Protein AF-A0AAN5YXH0-F1 (afdb_monomer)

Structure (mmCIF, N/CA/C/O backbone):
data_AF-A0AAN5YXH0-F1
#
_entry.id   AF-A0AAN5YXH0-F1
#
loop_
_atom_site.group_PDB
_atom_site.id
_atom_site.type_symbol
_atom_site.label_atom_id
_atom_site.label_alt_id
_atom_site.label_comp_id
_atom_site.label_asym_id
_atom_site.label_entity_id
_atom_site.label_seq_id
_atom_site.pdbx_PDB_ins_code
_atom_site.Cartn_x
_atom_site.Cartn_y
_atom_site.Cartn_z
_atom_site.occupancy
_atom_site.B_iso_or_equiv
_atom_site.auth_seq_id
_atom_site.auth_comp_id
_atom_site.auth_asym_id
_atom_site.auth_atom_id
_atom_site.pdbx_PDB_model_num
ATOM 1 N N . MET A 1 1 ? 17.955 -10.937 -11.512 1.00 87.00 1 MET A N 1
ATOM 2 C CA . MET A 1 1 ? 17.105 -12.132 -11.703 1.00 87.00 1 MET A CA 1
ATOM 3 C C . MET A 1 1 ? 15.931 -11.992 -10.763 1.00 87.00 1 MET A C 1
ATOM 5 O O . MET A 1 1 ? 16.173 -11.568 -9.640 1.00 87.00 1 MET A O 1
ATOM 9 N N . PHE A 1 2 ? 14.713 -12.301 -11.197 1.00 91.56 2 PHE A N 1
ATOM 10 C CA . PHE A 1 2 ? 13.584 -12.493 -10.279 1.00 91.56 2 PHE A CA 1
ATOM 11 C C . PHE A 1 2 ? 13.004 -13.886 -10.457 1.00 91.56 2 PHE A C 1
ATOM 13 O O . PHE A 1 2 ? 13.233 -14.540 -11.482 1.00 91.56 2 PHE A O 1
ATOM 20 N N . MET A 1 3 ? 12.282 -14.310 -9.429 1.00 94.12 3 MET A N 1
ATOM 21 C CA . MET A 1 3 ? 11.590 -15.582 -9.372 1.00 94.12 3 MET A CA 1
ATOM 22 C C . MET A 1 3 ? 10.208 -15.360 -8.770 1.00 94.12 3 MET A C 1
ATOM 24 O O . MET A 1 3 ? 10.061 -14.556 -7.850 1.00 94.12 3 MET A O 1
ATOM 28 N N . GLU A 1 4 ? 9.228 -16.081 -9.289 1.00 93.62 4 GLU A N 1
ATOM 29 C CA . GLU A 1 4 ? 7.964 -16.337 -8.612 1.00 93.62 4 GLU A CA 1
ATOM 30 C C . GLU A 1 4 ? 8.085 -17.691 -7.916 1.00 93.62 4 GLU A C 1
ATOM 32 O O . GLU A 1 4 ? 8.537 -18.665 -8.527 1.00 93.62 4 GLU A O 1
ATOM 37 N N . ILE A 1 5 ? 7.732 -17.735 -6.635 1.00 95.00 5 ILE A N 1
ATOM 38 C CA . ILE A 1 5 ? 7.906 -18.910 -5.784 1.00 95.00 5 ILE A CA 1
ATOM 39 C C . ILE A 1 5 ? 6.576 -19.206 -5.099 1.00 95.00 5 ILE A C 1
ATOM 41 O O . ILE A 1 5 ? 5.974 -18.311 -4.501 1.00 95.00 5 ILE A O 1
ATOM 45 N N . ASP A 1 6 ? 6.142 -20.462 -5.142 1.00 96.56 6 ASP A N 1
ATOM 46 C CA . ASP A 1 6 ? 5.055 -20.925 -4.287 1.00 96.56 6 ASP A CA 1
ATOM 47 C C . ASP A 1 6 ? 5.559 -21.022 -2.840 1.00 96.56 6 ASP A C 1
ATOM 49 O O . ASP A 1 6 ? 6.469 -21.784 -2.522 1.00 96.56 6 ASP A O 1
ATOM 53 N N . ILE A 1 7 ? 4.966 -20.239 -1.938 1.00 96.38 7 ILE A N 1
ATOM 54 C CA . ILE A 1 7 ? 5.450 -20.110 -0.553 1.00 96.38 7 ILE A CA 1
ATOM 55 C C . ILE A 1 7 ? 5.317 -21.425 0.236 1.00 96.38 7 ILE A C 1
ATOM 57 O O . ILE A 1 7 ? 6.091 -21.664 1.161 1.00 96.38 7 ILE A O 1
ATOM 61 N N . LYS A 1 8 ? 4.339 -22.281 -0.090 1.00 97.06 8 LYS A N 1
ATOM 62 C CA . LYS A 1 8 ? 4.071 -23.514 0.670 1.00 97.06 8 LYS A CA 1
ATOM 63 C C . LYS A 1 8 ? 5.042 -24.631 0.307 1.00 97.06 8 LYS A C 1
ATOM 65 O O . LYS A 1 8 ? 5.470 -25.377 1.183 1.00 97.06 8 LYS A O 1
ATOM 70 N N . THR A 1 9 ? 5.330 -24.767 -0.979 1.00 97.25 9 THR A N 1
ATOM 71 C CA . THR A 1 9 ? 6.136 -25.851 -1.558 1.00 97.25 9 THR A CA 1
ATO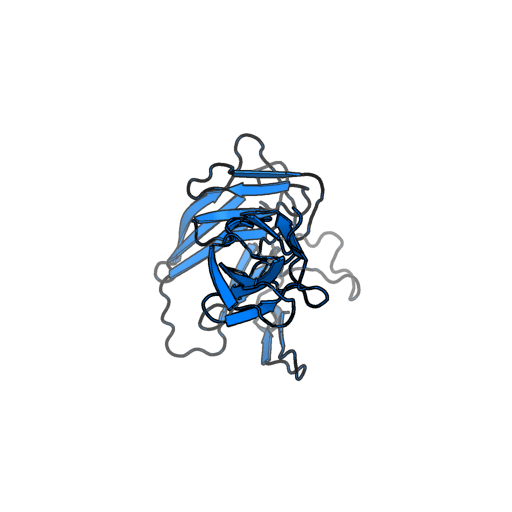M 72 C C . THR A 1 9 ? 7.587 -25.445 -1.777 1.00 97.25 9 THR A C 1
ATOM 74 O O . THR A 1 9 ? 8.454 -26.313 -1.821 1.00 97.25 9 THR A O 1
ATOM 77 N N . ASN A 1 10 ? 7.857 -24.136 -1.845 1.00 96.50 10 ASN A N 1
ATOM 78 C CA . ASN A 1 10 ? 9.128 -23.548 -2.257 1.00 96.50 10 ASN A CA 1
ATOM 79 C C . ASN A 1 10 ? 9.487 -23.830 -3.733 1.00 96.50 10 ASN A C 1
ATOM 81 O O . ASN A 1 10 ? 10.652 -23.718 -4.122 1.00 96.50 10 ASN A O 1
ATOM 85 N N . ASP A 1 11 ? 8.493 -24.176 -4.558 1.00 97.56 11 ASP A N 1
ATOM 86 C CA . ASP A 1 11 ? 8.673 -24.416 -5.989 1.00 97.56 11 ASP A CA 1
ATOM 87 C C . ASP A 1 11 ? 8.827 -23.100 -6.761 1.00 97.56 11 ASP A C 1
ATOM 89 O O . ASP A 1 11 ? 8.106 -22.128 -6.530 1.00 97.56 11 ASP A O 1
ATOM 93 N N . ILE A 1 12 ? 9.753 -23.078 -7.725 1.00 95.19 12 ILE A N 1
ATOM 94 C CA . ILE A 1 12 ? 9.922 -21.953 -8.653 1.00 95.19 12 ILE A CA 1
ATOM 95 C C . ILE A 1 12 ? 8.864 -22.073 -9.753 1.00 95.19 12 ILE A C 1
ATOM 97 O O . ILE A 1 12 ? 8.955 -22.947 -10.616 1.00 95.19 12 ILE A O 1
ATOM 101 N N . LEU A 1 13 ? 7.890 -21.165 -9.743 1.00 92.12 13 LEU A N 1
ATOM 102 C CA . LEU A 1 13 ? 6.814 -21.100 -10.737 1.00 92.12 13 LEU A CA 1
ATOM 103 C C . LEU A 1 13 ? 7.265 -20.369 -12.006 1.00 92.12 13 LEU A C 1
ATOM 105 O O . LEU A 1 13 ? 6.932 -20.759 -13.127 1.00 92.12 13 LEU A O 1
ATOM 109 N N . PHE A 1 14 ? 8.088 -19.336 -11.829 1.00 91.94 14 PHE A N 1
ATOM 110 C CA . PHE A 1 14 ? 8.635 -18.535 -12.913 1.00 91.94 14 PHE A CA 1
ATOM 111 C C . PHE A 1 14 ? 10.025 -18.016 -12.552 1.00 91.94 14 PHE A C 1
ATOM 113 O O . PHE A 1 14 ? 10.306 -17.689 -11.402 1.00 91.94 14 PHE A O 1
ATOM 120 N N . GLN A 1 15 ? 10.909 -17.906 -13.543 1.00 93.69 15 GLN A N 1
ATOM 121 C CA . GLN A 1 15 ? 12.236 -17.324 -13.367 1.00 93.69 15 GLN A CA 1
ATOM 122 C C . GLN A 1 15 ? 12.633 -16.535 -14.604 1.00 93.69 15 GLN A C 1
ATOM 124 O O . GLN A 1 15 ? 12.572 -17.033 -15.729 1.00 93.69 15 GLN A O 1
ATOM 129 N N . TRP A 1 16 ? 13.160 -15.334 -14.382 1.00 94.44 16 TRP A N 1
ATOM 130 C CA . TRP A 1 16 ? 13.677 -14.503 -15.458 1.00 94.44 16 TRP A CA 1
ATOM 131 C C . TRP A 1 16 ? 15.007 -13.850 -15.099 1.00 94.44 16 TRP A C 1
ATOM 133 O O . TRP A 1 16 ? 15.248 -13.370 -13.985 1.00 94.44 16 TRP A O 1
ATOM 143 N N . SER A 1 17 ? 15.897 -13.826 -16.087 1.00 94.56 17 SER A N 1
ATOM 144 C CA . SER A 1 17 ? 17.199 -13.177 -16.007 1.00 94.56 17 SER A CA 1
ATOM 145 C C . SER A 1 17 ? 17.372 -12.258 -17.212 1.00 94.56 17 SER A C 1
ATOM 147 O O . SER A 1 17 ? 17.271 -12.753 -18.336 1.00 94.56 17 SER A O 1
ATOM 149 N N . PRO A 1 18 ? 17.703 -10.969 -17.009 1.00 95.25 18 PRO A N 1
ATOM 150 C CA . PRO A 1 18 ? 17.905 -10.038 -18.116 1.00 95.25 18 PRO A CA 1
ATOM 151 C C . PRO A 1 18 ? 19.047 -10.495 -19.032 1.00 95.25 18 PRO A C 1
ATOM 153 O O . PRO A 1 18 ? 18.941 -10.402 -20.251 1.00 95.25 18 PRO A O 1
ATOM 156 N N . LEU A 1 19 ? 20.096 -11.093 -18.455 1.00 94.12 19 LEU A N 1
ATOM 157 C CA . LEU A 1 19 ? 21.217 -11.647 -19.211 1.00 94.12 19 LEU A CA 1
ATOM 158 C C . LEU A 1 19 ? 20.790 -12.843 -20.077 1.00 94.12 19 LEU A C 1
ATOM 160 O O . LEU A 1 19 ? 21.151 -12.908 -21.247 1.00 94.12 19 LEU A O 1
ATOM 164 N N . LYS A 1 20 ? 19.995 -13.778 -19.529 1.00 94.56 20 LYS A N 1
ATOM 165 C CA . LYS A 1 20 ? 19.492 -14.938 -20.297 1.00 94.56 20 LYS A CA 1
ATOM 166 C C . LYS A 1 20 ? 18.461 -14.534 -21.353 1.00 94.56 20 LYS A C 1
ATOM 168 O O . LYS A 1 20 ? 18.363 -15.198 -22.375 1.00 94.56 20 LYS A O 1
ATOM 173 N N . ALA A 1 21 ? 17.722 -13.453 -21.113 1.00 93.06 21 ALA A N 1
ATOM 174 C CA . ALA A 1 21 ? 16.792 -12.865 -22.072 1.00 93.06 21 ALA A CA 1
ATOM 175 C C . ALA A 1 21 ? 17.497 -12.104 -23.212 1.00 93.06 21 ALA A C 1
ATOM 177 O O . ALA A 1 21 ? 16.827 -11.600 -24.108 1.00 93.06 21 ALA A O 1
ATOM 178 N N . GLY A 1 22 ? 18.832 -12.014 -23.189 1.00 95.00 22 GLY A N 1
ATOM 179 C CA . GLY A 1 22 ? 19.618 -11.374 -24.242 1.00 95.00 22 GLY A CA 1
ATOM 180 C C . GLY A 1 22 ? 19.716 -9.854 -24.125 1.00 95.00 22 GLY A C 1
ATOM 181 O O . GLY A 1 22 ? 20.155 -9.216 -25.078 1.00 95.00 22 GLY A O 1
ATOM 182 N N . ILE A 1 23 ? 19.345 -9.258 -22.983 1.00 95.75 23 ILE A N 1
ATOM 183 C CA . ILE A 1 23 ? 19.544 -7.822 -22.756 1.00 95.75 23 ILE A CA 1
ATOM 184 C C . ILE A 1 23 ? 21.057 -7.558 -22.648 1.00 95.75 23 ILE A C 1
ATOM 186 O O . ILE A 1 23 ? 21.707 -8.114 -21.756 1.00 95.75 23 ILE A O 1
ATOM 190 N N . PRO A 1 24 ? 21.641 -6.719 -23.526 1.00 95.75 24 PRO A N 1
ATOM 191 C CA . PRO A 1 24 ? 23.078 -6.472 -23.524 1.00 95.75 24 PRO A CA 1
ATOM 192 C C . PRO A 1 24 ? 23.545 -5.761 -22.250 1.00 95.75 24 PRO A C 1
ATOM 194 O O . PRO A 1 24 ? 22.926 -4.790 -21.819 1.00 95.75 24 PRO A O 1
ATOM 197 N N . ILE A 1 25 ? 24.687 -6.167 -21.688 1.00 94.19 25 ILE A N 1
ATOM 198 C CA . ILE A 1 25 ? 25.282 -5.516 -20.501 1.00 94.19 25 ILE A CA 1
ATOM 199 C C . ILE A 1 25 ? 25.574 -4.028 -20.765 1.00 94.19 25 ILE A C 1
ATOM 201 O O . ILE A 1 25 ? 25.397 -3.190 -19.884 1.00 94.19 25 ILE A O 1
ATOM 205 N N . ASN A 1 26 ? 25.955 -3.678 -21.997 1.00 94.00 26 ASN A N 1
ATOM 206 C CA . ASN A 1 26 ? 26.220 -2.296 -22.409 1.00 94.00 26 ASN A CA 1
ATOM 207 C C . ASN A 1 26 ? 24.952 -1.432 -22.592 1.00 94.00 26 ASN A C 1
ATOM 209 O O . ASN A 1 26 ? 25.069 -0.269 -22.970 1.00 94.00 26 ASN A O 1
ATOM 213 N N . SER A 1 27 ? 23.753 -1.961 -22.312 1.00 95.75 27 SER A N 1
ATOM 214 C CA . SER A 1 27 ? 22.523 -1.156 -22.191 1.00 95.75 27 SER A CA 1
ATOM 215 C C . SER A 1 27 ? 22.529 -0.250 -20.956 1.00 95.75 27 SER A C 1
ATOM 217 O O . SER A 1 27 ? 21.772 0.721 -20.888 1.00 95.75 27 SER A O 1
ATOM 219 N N . THR A 1 28 ? 23.395 -0.556 -19.989 1.00 95.62 28 THR A N 1
ATOM 220 C CA . THR A 1 28 ? 23.556 0.219 -18.767 1.00 95.62 28 THR A CA 1
ATOM 221 C C . THR A 1 28 ? 23.995 1.662 -19.035 1.00 95.62 28 THR A C 1
ATOM 223 O O . THR A 1 28 ? 24.788 1.959 -19.928 1.00 95.62 28 THR A O 1
ATOM 226 N N . LYS A 1 29 ? 23.466 2.572 -18.225 1.00 93.62 29 LYS A N 1
ATOM 227 C CA . LYS A 1 29 ? 23.812 3.992 -18.121 1.00 93.62 29 LYS A CA 1
ATOM 228 C C . LYS A 1 29 ? 24.714 4.265 -16.923 1.00 93.62 29 LYS A C 1
ATOM 230 O O . LYS A 1 29 ? 25.221 5.374 -16.777 1.00 93.62 29 LYS A O 1
ATOM 235 N N . ARG A 1 30 ? 24.935 3.259 -16.072 1.00 91.00 30 ARG A N 1
ATOM 236 C CA . ARG A 1 30 ? 25.882 3.347 -14.967 1.00 91.00 30 ARG A CA 1
ATOM 237 C C . ARG A 1 30 ? 27.311 3.216 -15.508 1.00 91.00 30 ARG A C 1
ATOM 239 O O . ARG A 1 30 ? 27.590 2.259 -16.229 1.00 91.00 30 ARG A O 1
ATOM 246 N N . PRO A 1 31 ? 28.234 4.129 -15.166 1.00 90.44 31 PRO A N 1
ATOM 24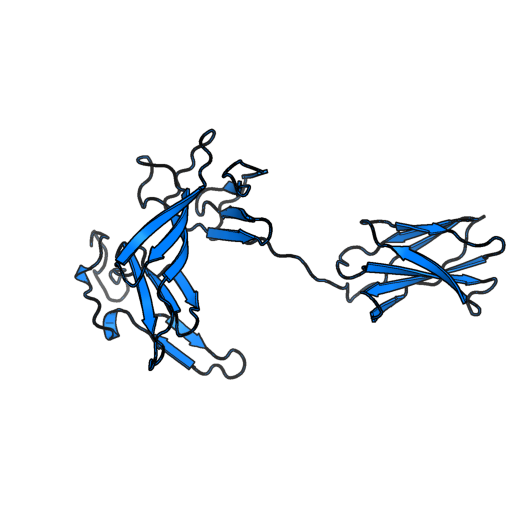7 C CA . PRO A 1 31 ? 29.639 3.958 -15.513 1.00 90.44 31 PRO A CA 1
ATOM 248 C C . PRO A 1 31 ? 30.232 2.749 -14.776 1.00 90.44 31 PRO A C 1
ATOM 250 O O . PRO A 1 31 ? 29.871 2.469 -13.634 1.00 90.44 31 PRO A O 1
ATOM 253 N N . LEU A 1 32 ? 31.175 2.055 -15.418 1.00 88.25 32 LEU A N 1
ATOM 254 C CA . LEU A 1 32 ? 31.878 0.917 -14.812 1.00 88.25 32 LEU A CA 1
ATOM 255 C C . LEU A 1 32 ? 32.659 1.332 -13.549 1.00 88.25 32 LEU A C 1
ATOM 257 O O . LEU A 1 32 ? 32.678 0.602 -12.555 1.00 88.25 32 LEU A O 1
ATOM 261 N N . SER A 1 33 ? 33.251 2.534 -13.572 1.00 87.50 33 SER A N 1
ATOM 262 C CA . SER A 1 33 ? 34.065 3.099 -12.487 1.00 87.50 33 SER A CA 1
ATOM 263 C C . SER A 1 33 ? 35.082 2.071 -11.960 1.00 87.50 33 SER A C 1
ATOM 265 O O . SER A 1 33 ? 35.836 1.516 -12.753 1.00 87.50 33 SER A O 1
ATOM 267 N N . SER A 1 34 ? 35.122 1.811 -10.652 1.00 88.56 34 SER A N 1
ATOM 268 C CA . SER A 1 34 ? 36.010 0.826 -10.021 1.00 88.56 34 SER A CA 1
ATOM 269 C C . SER A 1 34 ? 35.341 -0.531 -9.763 1.00 88.56 34 SER A C 1
ATOM 271 O O . SER A 1 34 ? 35.859 -1.299 -8.962 1.00 88.56 34 SER A O 1
ATOM 273 N N . THR A 1 35 ? 34.176 -0.798 -10.363 1.00 89.00 35 THR A N 1
ATOM 274 C CA . THR A 1 35 ? 33.405 -2.037 -10.146 1.00 89.00 35 THR A CA 1
ATOM 275 C C . THR A 1 35 ? 33.594 -3.028 -11.291 1.00 89.00 35 THR A C 1
ATOM 277 O O . THR A 1 35 ? 34.129 -2.674 -12.341 1.00 89.00 35 THR A O 1
ATOM 280 N N . GLY A 1 36 ? 33.147 -4.276 -11.121 1.00 89.06 36 GLY A N 1
ATOM 281 C CA . GLY A 1 36 ? 33.310 -5.309 -12.151 1.00 89.06 36 GLY A CA 1
ATOM 282 C C . GLY A 1 36 ? 34.719 -5.883 -12.215 1.00 89.06 36 GLY A C 1
ATOM 283 O O . GLY A 1 36 ? 35.124 -6.402 -13.253 1.00 89.06 36 GLY A O 1
ATOM 284 N N . THR A 1 37 ? 35.472 -5.770 -11.122 1.00 91.88 37 THR A N 1
ATOM 285 C CA . THR A 1 37 ? 36.887 -6.157 -11.058 1.00 91.88 37 THR A CA 1
ATOM 286 C C . THR A 1 37 ? 37.088 -7.629 -10.699 1.00 91.88 37 THR A C 1
ATOM 288 O O . THR A 1 37 ? 38.157 -8.187 -10.945 1.00 91.88 37 THR A O 1
ATOM 291 N N . SER A 1 38 ? 36.074 -8.286 -10.124 1.00 92.19 38 SER A N 1
ATOM 292 C CA . SER A 1 38 ? 36.148 -9.683 -9.684 1.00 92.19 38 SER A CA 1
ATOM 293 C C . SER A 1 38 ? 34.762 -10.327 -9.574 1.00 92.19 38 SER A C 1
ATOM 295 O O . SER A 1 38 ? 33.741 -9.651 -9.666 1.00 92.19 38 SER A O 1
ATOM 297 N N . GLN A 1 39 ? 34.703 -11.641 -9.325 1.00 90.88 39 GLN A N 1
ATOM 298 C CA . GLN A 1 39 ? 33.431 -12.323 -9.036 1.00 90.88 39 GLN A CA 1
ATOM 299 C C . GLN A 1 39 ? 32.775 -11.834 -7.734 1.00 90.88 39 GLN A C 1
ATOM 301 O O . GLN A 1 39 ? 31.553 -11.857 -7.627 1.00 90.88 39 GLN A O 1
ATOM 306 N N . SER A 1 40 ? 33.574 -11.384 -6.761 1.00 93.31 40 SER A N 1
ATOM 307 C CA . SER A 1 40 ? 33.100 -10.791 -5.503 1.00 93.31 40 SER A CA 1
ATOM 308 C C . SER A 1 40 ? 32.706 -9.315 -5.626 1.00 93.31 40 SER A C 1
ATOM 310 O O . SER A 1 40 ? 32.041 -8.796 -4.737 1.00 93.3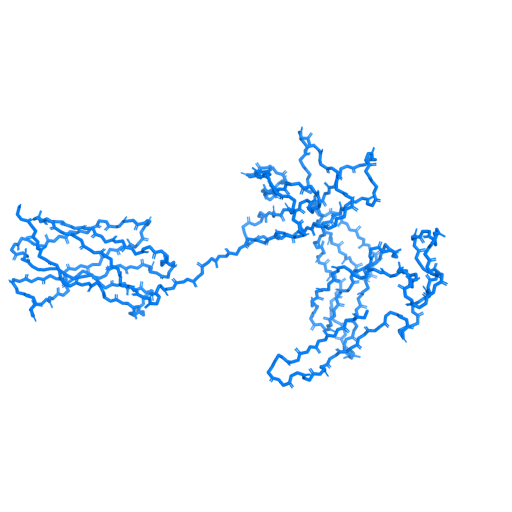1 40 SER A O 1
ATOM 312 N N . ASP A 1 41 ? 33.094 -8.652 -6.716 1.00 91.0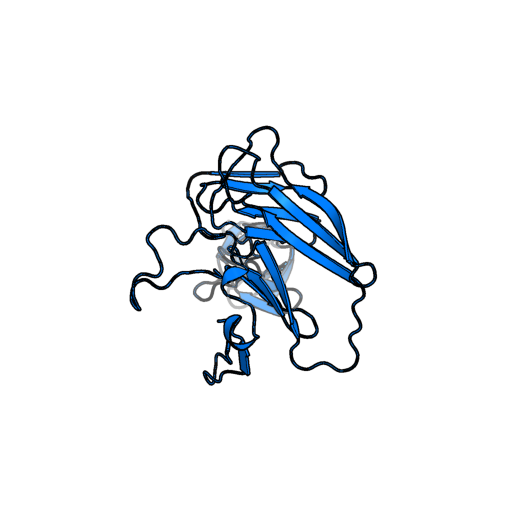0 41 ASP A N 1
ATOM 313 C CA . ASP A 1 41 ? 32.725 -7.274 -7.056 1.00 91.00 41 ASP A CA 1
ATOM 314 C C . ASP A 1 41 ? 32.214 -7.224 -8.508 1.00 91.00 41 ASP A C 1
ATOM 316 O O . ASP A 1 41 ? 32.876 -6.680 -9.402 1.00 91.00 41 ASP A O 1
ATOM 320 N N . PRO A 1 42 ? 31.074 -7.880 -8.796 1.00 92.56 42 PRO A N 1
ATOM 321 C CA . PRO A 1 42 ? 30.528 -7.901 -10.138 1.00 92.56 42 PRO A CA 1
ATOM 322 C C . PRO A 1 42 ? 29.966 -6.525 -10.501 1.00 92.56 42 PRO A C 1
ATOM 324 O O . PRO A 1 42 ? 29.419 -5.797 -9.671 1.00 92.56 42 PRO A O 1
ATOM 327 N N . PHE A 1 43 ? 30.037 -6.182 -11.784 1.00 94.44 43 PHE A N 1
ATOM 328 C CA . PHE A 1 43 ? 29.435 -4.952 -12.268 1.00 94.44 43 PHE A CA 1
ATOM 329 C C . PHE A 1 43 ? 27.908 -5.064 -12.243 1.00 94.44 43 PHE A C 1
ATOM 331 O O . PHE A 1 43 ? 27.300 -5.806 -13.018 1.00 94.44 43 PHE A O 1
ATOM 338 N N . ASP A 1 44 ? 27.282 -4.305 -11.350 1.00 93.81 44 ASP A N 1
ATOM 339 C CA . ASP A 1 44 ? 25.830 -4.192 -11.266 1.00 93.81 44 ASP A CA 1
ATOM 340 C C . ASP A 1 44 ? 25.292 -3.304 -12.398 1.00 93.81 44 ASP A C 1
ATOM 342 O O . ASP A 1 44 ? 25.083 -2.101 -12.240 1.00 93.81 44 ASP A O 1
ATOM 346 N N . TRP A 1 45 ? 25.148 -3.905 -13.576 1.00 95.50 45 TRP A N 1
ATOM 347 C CA . TRP A 1 45 ? 24.769 -3.234 -14.819 1.00 95.50 45 TRP A CA 1
ATOM 348 C C . TRP A 1 45 ? 23.254 -3.038 -14.973 1.00 95.50 45 TRP A C 1
ATOM 350 O O . TRP A 1 45 ? 22.831 -2.126 -15.683 1.00 95.50 45 TRP A O 1
ATOM 360 N N . PHE A 1 46 ? 22.443 -3.884 -14.325 1.00 96.12 46 PHE A N 1
ATOM 361 C CA . PHE A 1 46 ? 20.982 -3.886 -14.462 1.00 96.12 46 PHE A CA 1
ATOM 362 C C . PHE A 1 46 ? 20.288 -3.235 -13.260 1.00 96.12 46 PHE A C 1
ATOM 364 O O . PHE A 1 46 ? 19.457 -2.358 -13.446 1.00 96.12 46 PHE A O 1
ATOM 371 N N . HIS A 1 47 ? 20.639 -3.611 -12.026 1.00 95.56 47 HIS A N 1
ATOM 372 C CA . HIS A 1 47 ? 20.002 -3.102 -10.804 1.00 95.56 47 HIS A CA 1
ATOM 373 C C . HIS A 1 47 ? 18.468 -3.063 -10.879 1.00 95.56 47 HIS A C 1
ATOM 375 O O . HIS A 1 47 ? 17.833 -2.005 -10.939 1.00 95.56 47 HIS A O 1
ATOM 381 N N . MET A 1 48 ? 17.866 -4.251 -10.903 1.00 95.81 48 MET A N 1
ATOM 382 C CA . MET A 1 48 ? 16.415 -4.387 -10.840 1.00 95.81 48 MET A CA 1
ATOM 383 C C . MET A 1 48 ? 15.923 -3.937 -9.467 1.00 95.81 48 MET A C 1
ATOM 385 O O . MET A 1 48 ? 16.384 -4.468 -8.459 1.00 95.81 48 MET A O 1
ATOM 389 N N . ASN A 1 49 ? 14.996 -2.986 -9.424 1.00 94.81 49 ASN A N 1
ATOM 390 C CA . ASN A 1 49 ? 14.540 -2.394 -8.166 1.00 94.81 49 ASN A CA 1
ATOM 391 C C . ASN A 1 49 ? 13.030 -2.500 -7.945 1.00 94.81 49 ASN A C 1
ATOM 393 O O . ASN A 1 49 ? 12.599 -2.390 -6.802 1.00 94.81 49 ASN A O 1
ATOM 397 N N . SER A 1 50 ? 12.218 -2.780 -8.963 1.00 94.62 50 SER A N 1
ATOM 398 C CA . SER A 1 50 ? 10.806 -3.123 -8.767 1.00 94.62 50 SER A CA 1
ATOM 399 C C . SER A 1 50 ? 10.331 -4.166 -9.771 1.00 94.62 50 SER A C 1
ATOM 401 O O . SER A 1 50 ? 10.856 -4.270 -10.880 1.00 94.62 50 SER A O 1
ATOM 403 N N . VAL A 1 51 ? 9.345 -4.954 -9.348 1.00 94.50 51 VAL A N 1
ATOM 404 C CA . VAL A 1 51 ? 8.576 -5.867 -10.192 1.00 94.50 51 VAL A CA 1
ATOM 405 C C . VAL A 1 51 ? 7.118 -5.731 -9.766 1.00 94.50 51 VAL A C 1
ATOM 407 O O . VAL A 1 51 ? 6.842 -5.714 -8.568 1.00 94.50 51 VAL A O 1
ATOM 410 N N . THR A 1 52 ? 6.206 -5.621 -10.725 1.00 91.31 52 THR A N 1
ATOM 411 C CA . THR A 1 52 ? 4.761 -5.723 -10.491 1.00 91.31 52 THR A CA 1
ATOM 412 C C . THR A 1 52 ? 4.156 -6.716 -11.467 1.00 91.31 52 THR A C 1
ATOM 414 O O . THR A 1 52 ? 4.711 -6.944 -12.543 1.00 91.31 52 THR A O 1
ATOM 417 N N . THR A 1 53 ? 3.035 -7.319 -11.095 1.00 89.38 53 THR A N 1
ATOM 418 C CA . THR A 1 53 ? 2.250 -8.155 -11.999 1.00 89.38 53 THR A CA 1
ATOM 419 C C . THR A 1 53 ? 1.537 -7.295 -13.042 1.00 89.38 53 THR A C 1
ATOM 421 O O . THR A 1 53 ? 1.176 -6.143 -12.798 1.00 89.38 53 THR A O 1
ATOM 424 N N . LEU A 1 54 ? 1.364 -7.878 -14.219 1.00 84.38 54 LEU A N 1
ATOM 425 C CA . LEU A 1 54 ? 0.430 -7.482 -15.265 1.00 84.38 54 LEU A CA 1
ATOM 426 C C . LEU A 1 54 ? -0.587 -8.625 -15.420 1.00 84.38 54 LEU A C 1
ATOM 428 O O . LEU A 1 54 ? -0.374 -9.702 -14.866 1.00 84.38 54 LEU A O 1
ATOM 432 N N . GLU A 1 55 ? -1.662 -8.414 -16.180 1.00 79.88 55 GLU A N 1
ATOM 433 C CA . GLU A 1 55 ? -2.657 -9.466 -16.457 1.00 79.88 55 GLU A CA 1
ATOM 434 C C . GLU A 1 55 ? -1.999 -10.742 -17.020 1.00 79.88 55 GLU A C 1
ATOM 436 O O . GLU A 1 55 ? -2.245 -11.832 -16.511 1.00 79.88 55 GLU A O 1
ATOM 441 N N . ASP A 1 56 ? -1.065 -10.578 -17.966 1.00 77.94 56 ASP A N 1
ATOM 442 C CA . ASP A 1 56 ? -0.390 -11.682 -18.671 1.00 77.94 56 ASP A CA 1
ATOM 443 C C . ASP A 1 56 ? 1.132 -11.752 -18.406 1.00 77.94 56 ASP A C 1
ATOM 445 O O . ASP A 1 56 ? 1.918 -12.216 -19.245 1.00 77.94 56 ASP A O 1
ATOM 449 N N . GLY A 1 57 ? 1.592 -11.259 -17.251 1.00 87.38 57 GLY A N 1
ATOM 450 C CA . GLY A 1 57 ? 3.004 -11.365 -16.881 1.00 87.38 57 GLY A CA 1
ATOM 451 C C . GLY A 1 57 ? 3.469 -10.354 -15.845 1.00 87.38 57 GLY A C 1
ATOM 452 O O . GLY A 1 57 ? 2.841 -10.172 -14.806 1.00 87.38 57 GLY A O 1
ATOM 453 N N . TYR A 1 58 ? 4.607 -9.707 -16.106 1.00 91.31 58 TYR A N 1
ATOM 454 C CA . TYR A 1 58 ? 5.251 -8.809 -15.147 1.00 91.31 58 TYR A CA 1
ATOM 455 C C . TYR A 1 58 ? 5.813 -7.562 -15.816 1.00 91.31 58 TYR A C 1
ATOM 457 O O . TYR A 1 58 ? 6.254 -7.595 -16.961 1.00 91.31 58 TYR A O 1
ATOM 465 N N . LEU A 1 59 ? 5.896 -6.472 -15.065 1.00 91.81 59 LEU A N 1
ATOM 466 C CA . LEU A 1 59 ? 6.697 -5.306 -15.408 1.00 91.81 59 LEU A CA 1
ATOM 467 C C . LEU A 1 59 ? 7.875 -5.229 -14.437 1.00 91.81 59 LEU A C 1
ATOM 469 O O . LEU A 1 59 ? 7.669 -5.112 -13.232 1.00 91.81 59 LEU A O 1
ATOM 473 N N . ALA A 1 60 ? 9.103 -5.290 -14.951 1.00 94.56 60 ALA A N 1
ATOM 474 C CA . ALA A 1 60 ? 10.327 -5.205 -14.157 1.00 94.56 60 ALA A CA 1
ATOM 475 C C . ALA A 1 60 ? 11.079 -3.902 -14.447 1.00 94.56 60 ALA A C 1
ATOM 477 O O . ALA A 1 60 ? 11.444 -3.631 -15.590 1.00 94.56 60 ALA A O 1
ATOM 478 N N . ASN A 1 61 ? 11.358 -3.105 -13.417 1.00 95.12 61 ASN A N 1
ATOM 479 C CA . ASN A 1 61 ? 12.109 -1.863 -13.554 1.00 95.12 61 ASN A CA 1
ATOM 480 C C . ASN A 1 61 ? 13.601 -2.060 -13.280 1.00 95.12 61 ASN A C 1
ATOM 482 O O . ASN A 1 61 ? 13.995 -2.728 -12.321 1.00 95.12 61 ASN A O 1
ATOM 486 N N . SER A 1 62 ? 14.420 -1.424 -14.111 1.00 95.88 62 SER A N 1
ATOM 487 C CA . SER A 1 62 ? 15.874 -1.401 -14.009 1.00 95.88 62 SER A CA 1
ATOM 488 C C . SER A 1 62 ? 16.351 0.026 -13.782 1.00 95.88 62 SER A C 1
ATOM 490 O O . SER A 1 62 ? 16.172 0.907 -14.632 1.00 95.88 62 SER A O 1
ATOM 492 N N . ARG A 1 63 ? 17.010 0.246 -12.641 1.00 94.44 63 ARG A N 1
ATOM 493 C CA . ARG A 1 63 ? 17.598 1.543 -12.300 1.00 94.44 63 ARG A CA 1
ATOM 494 C C . ARG A 1 63 ? 18.735 1.898 -13.246 1.00 94.44 63 ARG A C 1
ATOM 496 O O . ARG A 1 63 ? 18.852 3.047 -13.647 1.00 94.44 63 ARG A O 1
ATOM 503 N N . HIS A 1 64 ? 19.584 0.936 -13.605 1.00 95.00 64 HIS A N 1
ATOM 504 C CA . HIS A 1 64 ? 20.816 1.248 -14.328 1.00 95.00 64 HIS A CA 1
ATOM 505 C C . HIS A 1 64 ? 20.661 1.218 -15.842 1.00 95.00 64 HIS A C 1
ATOM 507 O O . HIS A 1 64 ? 21.524 1.763 -16.514 1.00 95.00 64 HIS A O 1
ATOM 513 N N . THR A 1 65 ? 19.585 0.666 -16.407 1.00 95.69 65 THR A N 1
ATOM 514 C CA . THR A 1 65 ? 19.311 0.814 -17.852 1.00 95.69 65 THR A CA 1
ATOM 515 C C . THR A 1 65 ? 18.363 1.973 -18.164 1.00 95.69 65 THR A C 1
ATOM 517 O O . THR A 1 65 ? 18.169 2.273 -19.337 1.00 95.69 65 THR A O 1
ATOM 520 N N . TRP A 1 66 ? 17.774 2.614 -17.142 1.00 93.50 66 TRP A N 1
ATOM 521 C CA . TRP A 1 66 ? 16.687 3.599 -17.280 1.00 93.50 66 TRP A CA 1
ATOM 522 C C . TRP A 1 66 ? 15.523 3.046 -18.106 1.00 93.50 66 TRP A C 1
ATOM 524 O O . TRP A 1 66 ? 15.083 3.640 -19.088 1.00 93.50 66 TRP A O 1
ATOM 534 N N . THR A 1 67 ? 15.085 1.829 -17.783 1.00 93.75 67 THR A N 1
ATOM 535 C CA . THR A 1 67 ? 14.067 1.131 -18.578 1.00 93.75 67 THR A CA 1
ATOM 536 C C . THR A 1 67 ? 13.220 0.236 -17.692 1.00 93.75 67 THR A C 1
ATOM 538 O O . THR A 1 67 ? 13.748 -0.498 -16.854 1.00 93.75 67 THR A O 1
ATOM 541 N N . SER A 1 68 ? 11.912 0.255 -17.931 1.00 92.50 68 SER A N 1
ATOM 542 C CA . SER A 1 68 ? 10.988 -0.764 -17.443 1.00 92.50 68 SER A CA 1
ATOM 543 C C . SER A 1 68 ? 10.719 -1.775 -18.562 1.00 92.50 68 SER A C 1
ATOM 545 O O . SER A 1 68 ? 10.454 -1.394 -19.700 1.00 92.50 68 SER A O 1
ATOM 547 N N . TYR A 1 69 ? 10.820 -3.064 -18.248 1.00 92.81 69 TYR A N 1
ATOM 548 C CA . TYR A 1 69 ? 10.683 -4.175 -19.186 1.00 92.81 69 TYR A CA 1
ATOM 549 C C . TYR A 1 69 ? 9.373 -4.909 -18.915 1.00 92.81 69 TYR A C 1
ATOM 551 O O . TYR A 1 69 ? 9.187 -5.435 -17.818 1.00 92.81 69 TYR A O 1
ATOM 559 N N . ALA A 1 70 ? 8.485 -4.957 -19.906 1.00 89.69 70 ALA A N 1
ATOM 560 C CA . ALA A 1 70 ? 7.318 -5.830 -19.875 1.00 89.69 70 ALA A CA 1
ATOM 561 C C . ALA A 1 70 ? 7.750 -7.258 -20.227 1.00 89.69 70 ALA A C 1
ATOM 563 O O . ALA A 1 70 ? 8.454 -7.491 -21.212 1.00 89.69 70 ALA A O 1
ATOM 564 N N . LEU A 1 71 ? 7.363 -8.207 -19.386 1.00 88.00 71 LEU A N 1
ATOM 565 C CA . LEU A 1 71 ? 7.789 -9.594 -19.415 1.00 88.00 71 LEU A CA 1
ATOM 566 C C . LEU A 1 71 ? 6.558 -10.460 -19.561 1.00 88.00 71 LEU A C 1
ATOM 568 O O . LEU A 1 71 ? 5.657 -10.420 -18.730 1.00 88.00 71 LEU A O 1
ATOM 572 N N . ASN A 1 72 ? 6.546 -11.243 -20.623 1.00 75.69 72 ASN A N 1
ATOM 573 C CA . ASN A 1 72 ? 5.381 -11.996 -21.018 1.00 75.69 72 ASN A CA 1
ATOM 574 C C . ASN A 1 72 ? 5.500 -13.448 -20.534 1.00 75.69 72 ASN A C 1
ATOM 576 O O . ASN A 1 72 ? 6.443 -14.153 -20.913 1.00 75.69 72 ASN A O 1
ATOM 580 N N . SER A 1 73 ? 4.566 -13.910 -19.703 1.00 57.44 73 SER A N 1
ATOM 581 C CA . SER A 1 73 ? 4.500 -15.310 -19.279 1.00 57.44 73 SER A CA 1
ATOM 582 C C . SER A 1 73 ? 3.648 -16.115 -20.266 1.00 57.44 73 SER A C 1
ATOM 584 O O . SER A 1 73 ? 2.521 -16.472 -19.965 1.00 57.44 73 SER A O 1
ATOM 586 N N . ARG A 1 74 ? 4.221 -16.442 -21.437 1.00 51.28 74 ARG A N 1
ATOM 587 C CA . ARG A 1 74 ? 3.624 -17.271 -22.516 1.00 51.28 74 ARG A CA 1
ATOM 588 C C . ARG A 1 74 ? 2.333 -16.684 -23.131 1.00 51.28 74 ARG A C 1
ATOM 590 O O . ARG A 1 74 ? 1.243 -17.013 -22.686 1.00 51.28 74 ARG A O 1
ATOM 597 N N . VAL A 1 75 ? 2.427 -15.934 -24.236 1.00 49.47 75 VAL A N 1
ATOM 598 C CA . VAL A 1 75 ? 1.240 -15.309 -24.863 1.00 49.47 75 VAL A CA 1
ATOM 599 C C . VAL A 1 75 ? 0.756 -15.953 -26.160 1.00 49.47 75 VAL A C 1
ATOM 601 O O . VAL A 1 75 ? 1.518 -16.193 -27.097 1.00 49.47 75 VAL A O 1
ATOM 604 N N . GLN A 1 76 ? -0.567 -16.132 -26.209 1.00 38.72 76 GLN A N 1
ATOM 605 C CA . GLN A 1 76 ? -1.413 -15.968 -27.392 1.00 38.72 76 GLN A CA 1
ATOM 606 C C . GLN A 1 76 ? -2.524 -14.954 -27.037 1.00 38.72 76 GLN A C 1
ATOM 608 O O . GLN A 1 76 ? -3.029 -15.004 -25.922 1.00 38.72 76 GLN A O 1
ATOM 613 N N . ASN A 1 77 ? -2.913 -14.079 -27.978 1.00 43.78 77 ASN A N 1
ATOM 614 C CA . ASN A 1 77 ? -3.995 -13.076 -27.859 1.00 43.78 77 ASN A CA 1
ATOM 615 C C . ASN A 1 77 ? -3.811 -11.958 -26.806 1.00 43.78 77 ASN A C 1
ATOM 617 O O . ASN A 1 77 ? -4.656 -11.780 -25.938 1.00 43.78 77 ASN A O 1
ATOM 621 N N . GLU A 1 78 ? -2.755 -11.150 -26.937 1.00 57.69 78 GLU A N 1
ATOM 622 C CA . GLU A 1 78 ? -2.559 -9.928 -26.135 1.00 57.69 78 GLU A CA 1
ATOM 623 C C . GLU A 1 78 ? -3.681 -8.891 -26.388 1.00 57.69 78 GLU A C 1
ATOM 625 O O . GLU A 1 78 ? -3.975 -8.539 -27.536 1.00 57.69 78 GLU A O 1
ATOM 630 N N . THR A 1 79 ? -4.324 -8.409 -25.319 1.00 56.59 79 THR A N 1
ATOM 631 C CA . THR A 1 79 ? -5.552 -7.583 -25.361 1.00 56.59 79 THR A CA 1
ATOM 632 C C . THR A 1 79 ? -5.363 -6.123 -24.927 1.00 56.59 79 THR A C 1
ATOM 634 O O . THR A 1 79 ? -6.174 -5.272 -25.305 1.00 56.59 79 THR A O 1
ATOM 637 N N . SER A 1 80 ? -4.308 -5.780 -24.182 1.00 65.19 80 SER A N 1
ATOM 638 C CA . SER A 1 80 ? -4.155 -4.432 -23.611 1.00 65.19 80 SER A CA 1
ATOM 639 C C . SER A 1 80 ? -3.493 -3.445 -24.581 1.00 65.19 80 SER A C 1
ATOM 641 O O . SER A 1 80 ? -2.312 -3.545 -24.895 1.00 65.19 80 SER A O 1
ATOM 643 N N . LYS A 1 81 ? -4.253 -2.445 -25.052 1.00 81.69 81 LYS A N 1
ATOM 644 C CA . LYS A 1 81 ? -3.754 -1.366 -25.936 1.00 81.69 81 LYS A CA 1
ATOM 645 C C . LYS A 1 81 ? -3.096 -0.207 -25.183 1.00 81.69 81 LYS A C 1
ATOM 647 O O . LYS A 1 81 ? -2.421 0.614 -25.803 1.00 81.69 81 LYS A O 1
ATOM 652 N N . SER A 1 82 ? -3.294 -0.127 -23.873 1.00 86.25 82 SER A N 1
ATOM 653 C CA . SER A 1 82 ? -2.708 0.897 -23.016 1.00 86.25 82 SER A CA 1
ATOM 654 C C . SER A 1 82 ? -2.559 0.412 -21.576 1.00 86.25 82 SER A C 1
ATOM 656 O O . SER A 1 82 ? -3.160 -0.589 -21.192 1.00 86.25 82 SER A O 1
ATOM 658 N N . LEU A 1 83 ? -1.757 1.126 -20.784 1.00 87.88 83 LEU A N 1
ATOM 659 C CA . LEU A 1 83 ? -1.664 0.937 -19.335 1.00 87.88 83 LEU A CA 1
ATOM 660 C C . LEU A 1 83 ? -1.422 2.269 -18.616 1.00 87.88 83 LEU A C 1
ATOM 662 O O . LEU A 1 83 ? -0.878 3.206 -19.206 1.00 87.88 83 LEU A O 1
ATOM 666 N N . ILE A 1 84 ? -1.814 2.340 -17.342 1.00 90.88 84 ILE A N 1
ATOM 667 C CA . ILE A 1 84 ? -1.410 3.415 -16.433 1.00 90.88 84 ILE A CA 1
ATOM 668 C C . ILE A 1 84 ? -0.224 2.920 -15.606 1.00 90.88 84 ILE A C 1
ATOM 670 O O . ILE A 1 84 ? -0.287 1.855 -14.995 1.00 90.88 84 ILE A O 1
ATOM 674 N N . LEU A 1 85 ? 0.864 3.683 -15.614 1.00 91.75 85 LEU A N 1
ATOM 675 C CA . LEU A 1 85 ? 2.085 3.385 -14.885 1.00 91.75 85 LEU A CA 1
ATOM 676 C C . LEU A 1 85 ? 2.296 4.429 -13.790 1.00 91.75 85 LEU A C 1
ATOM 678 O O . LEU A 1 85 ? 2.471 5.614 -14.073 1.00 91.75 85 LEU A O 1
ATOM 682 N N . HIS A 1 86 ? 2.307 3.965 -12.546 1.00 94.50 86 HIS A N 1
ATOM 683 C CA . HIS A 1 86 ? 2.632 4.763 -11.372 1.00 94.50 86 HIS A CA 1
ATOM 684 C C . HIS A 1 86 ? 4.115 4.615 -11.041 1.00 94.50 86 HIS A C 1
ATOM 686 O O . HIS A 1 86 ? 4.626 3.498 -10.929 1.00 94.50 86 HIS A O 1
ATOM 692 N N . MET A 1 87 ? 4.825 5.732 -10.902 1.00 93.88 87 MET A N 1
ATOM 693 C CA . MET A 1 87 ? 6.264 5.721 -10.651 1.00 93.88 87 MET A CA 1
ATOM 694 C C . MET A 1 87 ? 6.660 6.747 -9.609 1.00 93.88 87 MET A C 1
ATOM 696 O O . MET A 1 87 ? 6.202 7.886 -9.627 1.00 93.88 87 MET A O 1
ATOM 700 N N . PHE A 1 88 ? 7.601 6.350 -8.762 1.00 96.00 88 PHE A N 1
ATOM 701 C CA . PHE A 1 88 ? 8.451 7.291 -8.057 1.00 96.00 88 PHE A CA 1
ATOM 702 C C . PHE A 1 88 ? 9.708 7.538 -8.895 1.00 96.00 88 PHE A C 1
ATOM 704 O O . PHE A 1 88 ? 10.370 6.592 -9.326 1.00 96.00 88 PHE A O 1
ATOM 711 N N . ASN A 1 89 ? 10.015 8.804 -9.145 1.00 93.81 89 ASN A N 1
ATOM 712 C CA . ASN A 1 89 ? 11.118 9.245 -9.978 1.00 93.81 89 ASN A CA 1
ATOM 713 C C . ASN A 1 89 ? 12.155 9.973 -9.115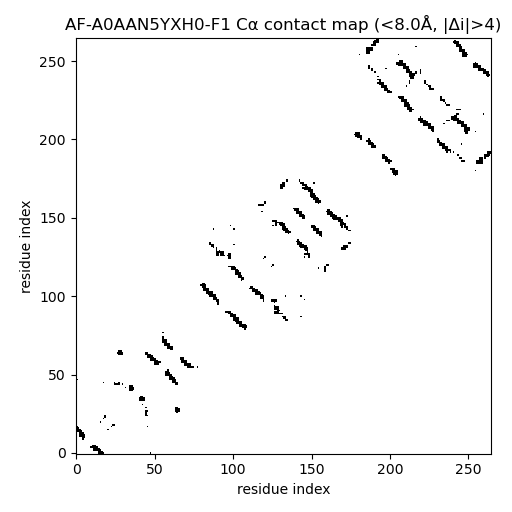 1.00 93.81 89 ASN A C 1
ATOM 715 O O . ASN A 1 89 ? 11.972 11.134 -8.752 1.00 93.81 89 ASN A O 1
ATOM 719 N N . ASP A 1 90 ? 13.246 9.274 -8.798 1.00 89.94 90 ASP A N 1
ATOM 720 C CA . ASP A 1 90 ? 14.358 9.790 -7.992 1.00 89.94 90 ASP A CA 1
ATOM 721 C C . ASP A 1 90 ? 15.296 10.741 -8.767 1.00 89.94 90 ASP A C 1
ATOM 723 O O . ASP A 1 90 ? 16.192 11.333 -8.181 1.00 89.94 90 ASP A O 1
ATOM 727 N N . MET A 1 91 ? 15.097 10.931 -10.077 1.00 85.44 91 MET A N 1
ATOM 728 C CA . MET A 1 91 ? 15.924 11.779 -10.954 1.00 85.44 91 MET A CA 1
ATOM 729 C C . MET A 1 91 ? 17.393 11.339 -11.118 1.00 85.44 91 MET A C 1
ATOM 731 O O . MET A 1 91 ? 18.134 11.980 -11.862 1.00 85.44 91 MET A O 1
ATOM 735 N N . ASN A 1 92 ? 17.829 10.233 -10.497 1.00 72.69 92 ASN A N 1
ATOM 736 C CA . ASN A 1 92 ? 19.185 9.659 -10.529 1.00 72.69 92 ASN A CA 1
ATOM 737 C C . ASN A 1 92 ? 20.354 10.607 -10.165 1.00 72.69 92 ASN A C 1
ATOM 739 O O . ASN A 1 92 ? 21.510 10.170 -10.177 1.00 72.69 92 ASN A O 1
ATOM 743 N N . LYS A 1 93 ? 20.100 11.880 -9.837 1.00 72.88 93 LYS A N 1
ATOM 744 C CA . LYS A 1 93 ? 21.110 12.887 -9.496 1.00 72.88 93 LYS A CA 1
ATOM 745 C C . LYS A 1 93 ? 20.503 13.997 -8.631 1.00 72.88 93 LYS A C 1
ATOM 747 O O . LYS A 1 93 ? 19.511 14.610 -9.004 1.00 72.88 93 LYS A O 1
ATOM 752 N N . SER A 1 94 ? 21.149 14.270 -7.498 1.00 73.31 94 SER A N 1
ATOM 753 C CA . SER A 1 94 ? 20.803 15.379 -6.597 1.00 73.31 94 SER A CA 1
ATOM 754 C C . SER A 1 94 ? 21.190 16.732 -7.211 1.00 73.31 94 SER A C 1
ATOM 756 O O . SER A 1 94 ? 22.206 16.831 -7.906 1.00 73.31 94 SER A O 1
ATOM 758 N N . GLY A 1 95 ? 20.380 17.759 -6.945 1.00 71.19 95 GLY A N 1
ATOM 759 C CA . GLY A 1 95 ? 20.635 19.151 -7.323 1.00 71.19 95 GLY A CA 1
ATOM 760 C C . GLY A 1 95 ? 20.226 19.585 -8.738 1.00 71.19 95 GLY A C 1
ATOM 761 O O . GLY A 1 95 ? 20.422 20.754 -9.058 1.00 71.19 95 GLY A O 1
ATOM 762 N N . ASP A 1 96 ? 19.669 18.699 -9.576 1.00 77.19 96 ASP A N 1
ATOM 763 C CA . ASP A 1 96 ? 19.165 19.077 -10.913 1.00 77.19 96 ASP A CA 1
ATOM 764 C C . ASP A 1 96 ? 17.656 19.371 -10.888 1.00 77.19 96 ASP A C 1
ATOM 766 O O . ASP A 1 96 ? 17.222 20.471 -11.224 1.00 77.19 96 ASP A O 1
ATOM 770 N N . LEU A 1 97 ? 16.853 18.374 -10.512 1.00 85.81 97 LEU A N 1
ATOM 771 C CA . LEU A 1 97 ? 15.399 18.465 -10.427 1.00 85.81 97 LEU A CA 1
ATOM 772 C C . LEU A 1 97 ? 14.908 17.675 -9.204 1.00 85.81 97 LEU A C 1
ATOM 774 O O . LEU A 1 97 ? 15.479 16.625 -8.896 1.00 85.81 97 LEU A O 1
ATOM 778 N N . PRO A 1 98 ? 13.844 18.139 -8.534 1.00 91.69 98 PRO A N 1
ATOM 779 C CA . PRO A 1 98 ? 13.249 17.434 -7.406 1.00 91.69 98 PRO A CA 1
ATOM 780 C C . PRO A 1 98 ? 12.661 16.082 -7.810 1.00 91.69 98 PRO A C 1
ATOM 782 O O . PRO A 1 98 ? 12.101 15.902 -8.901 1.00 91.69 98 PRO A O 1
ATOM 785 N N . SER A 1 99 ? 12.752 15.129 -6.888 1.00 94.25 99 SER A N 1
ATOM 786 C CA . SER A 1 99 ? 12.111 13.829 -7.030 1.00 94.25 99 SER A CA 1
ATOM 787 C C . SER A 1 99 ? 10.593 13.977 -6.996 1.00 94.25 99 SER A C 1
ATOM 789 O O . SER A 1 99 ? 10.041 14.838 -6.311 1.00 94.25 99 SER A O 1
ATOM 791 N N . ASN A 1 100 ? 9.906 13.143 -7.767 1.00 95.38 100 ASN A N 1
ATOM 792 C CA . ASN A 1 100 ? 8.479 13.310 -8.022 1.00 95.38 100 ASN A CA 1
ATOM 793 C C . ASN A 1 100 ? 7.751 11.974 -8.170 1.00 95.38 100 ASN A C 1
ATOM 795 O O . ASN A 1 100 ? 8.347 10.944 -8.477 1.00 95.38 100 ASN A O 1
ATOM 799 N N . GLY A 1 101 ? 6.440 12.009 -7.956 1.00 96.62 101 GLY A N 1
ATOM 800 C CA . GLY A 1 101 ? 5.528 10.937 -8.335 1.00 96.62 101 GLY A CA 1
ATOM 801 C C . GLY A 1 101 ? 4.936 11.211 -9.713 1.00 96.62 101 GLY A C 1
ATOM 802 O O . GLY A 1 101 ? 4.555 12.342 -10.011 1.00 96.62 101 GLY A O 1
ATOM 803 N N . LEU A 1 102 ? 4.821 10.180 -10.543 1.00 95.06 102 LEU A N 1
ATOM 804 C CA . LEU A 1 102 ? 4.257 10.265 -11.886 1.00 95.06 102 LEU A CA 1
ATOM 805 C C . LEU A 1 102 ? 3.149 9.235 -12.061 1.00 95.06 102 LEU A C 1
ATOM 807 O O . LEU A 1 102 ? 3.341 8.056 -11.773 1.00 95.06 102 LEU A O 1
ATOM 811 N N . GLU A 1 103 ? 2.030 9.686 -12.614 1.00 95.19 103 GLU A N 1
ATOM 812 C CA . GLU A 1 103 ? 1.047 8.824 -13.261 1.00 95.19 103 GLU A CA 1
ATOM 813 C C . GLU A 1 103 ? 1.202 9.001 -14.772 1.00 95.19 103 GLU A C 1
ATOM 815 O O . GLU A 1 103 ? 1.024 10.102 -15.302 1.00 95.19 103 GLU A O 1
ATOM 820 N N . LEU A 1 104 ? 1.566 7.930 -15.470 1.00 93.88 104 LEU A N 1
ATOM 821 C CA . LEU A 1 104 ? 1.804 7.928 -16.909 1.00 93.88 104 LEU A CA 1
ATOM 822 C C . LEU A 1 104 ? 0.747 7.081 -17.605 1.00 93.88 104 LEU A C 1
ATOM 824 O O . LEU A 1 104 ? 0.565 5.922 -17.256 1.00 93.88 104 LEU A O 1
ATOM 828 N N . HIS A 1 105 ? 0.108 7.613 -18.640 1.00 94.00 105 HIS A N 1
ATOM 829 C CA . HIS A 1 105 ? -0.663 6.800 -19.573 1.00 94.00 105 HIS A CA 1
ATOM 830 C C . HIS A 1 105 ? 0.231 6.388 -20.739 1.00 94.00 105 HIS A C 1
ATOM 832 O O . HIS A 1 105 ? 0.742 7.239 -21.471 1.00 94.00 105 HIS A O 1
ATOM 838 N N . LEU A 1 106 ? 0.413 5.082 -20.914 1.00 91.25 106 LEU A N 1
ATOM 839 C CA . LEU A 1 106 ? 1.159 4.510 -22.026 1.00 91.25 106 LEU A CA 1
ATOM 840 C C . LEU A 1 106 ? 0.170 3.966 -23.053 1.00 91.25 106 LEU A C 1
ATOM 842 O O . LEU A 1 106 ? -0.542 3.008 -22.771 1.00 91.25 106 LEU A O 1
ATOM 846 N N . ASP A 1 107 ? 0.145 4.551 -24.245 1.00 90.88 107 ASP A N 1
ATOM 847 C CA . ASP A 1 107 ? -0.505 3.966 -25.415 1.00 90.88 107 ASP A CA 1
ATOM 848 C C . ASP A 1 107 ? 0.486 3.008 -26.082 1.00 90.88 107 ASP A C 1
ATOM 850 O O . ASP A 1 107 ? 1.486 3.430 -26.670 1.00 90.88 107 ASP A O 1
ATOM 854 N N . LEU A 1 108 ? 0.224 1.708 -25.967 1.00 86.50 108 LEU A N 1
ATOM 855 C CA . LEU A 1 108 ? 1.100 0.661 -26.489 1.00 86.50 108 LEU A CA 1
ATOM 856 C C . LEU A 1 108 ? 0.945 0.492 -28.005 1.00 86.50 108 LEU A C 1
ATOM 858 O O . LEU A 1 108 ? 1.867 0.013 -28.667 1.00 86.50 108 LEU A O 1
ATOM 862 N N . SER A 1 109 ? -0.184 0.932 -28.569 1.00 88.19 109 SER A N 1
ATOM 863 C CA . SER A 1 109 ? -0.447 0.874 -30.008 1.00 88.19 109 SER A CA 1
ATOM 864 C C . SER A 1 109 ? 0.337 1.941 -30.771 1.00 88.19 109 SER A C 1
ATOM 866 O O . SER A 1 109 ? 0.953 1.643 -31.796 1.00 88.19 109 SER A O 1
ATOM 868 N N . THR A 1 110 ? 0.388 3.165 -30.242 1.00 92.81 110 THR A N 1
ATOM 869 C CA . THR A 1 110 ? 1.131 4.280 -30.846 1.00 92.81 110 THR A CA 1
ATOM 870 C C . THR A 1 110 ? 2.522 4.465 -30.249 1.00 92.81 110 THR A C 1
ATOM 872 O O . THR A 1 110 ? 3.299 5.256 -30.776 1.00 92.81 110 THR A O 1
ATOM 875 N N . ARG A 1 111 ? 2.837 3.767 -29.149 1.00 91.00 111 ARG A N 1
ATOM 876 C CA . ARG A 1 111 ? 4.071 3.918 -28.356 1.00 91.00 111 ARG A CA 1
ATOM 877 C C . ARG A 1 111 ? 4.261 5.329 -27.795 1.00 91.00 111 ARG A C 1
ATOM 879 O O . ARG A 1 111 ? 5.380 5.834 -27.743 1.00 91.00 111 ARG A O 1
ATOM 886 N N . ASN A 1 112 ? 3.166 5.953 -27.367 1.00 94.69 112 ASN A N 1
ATOM 887 C CA . ASN A 1 112 ? 3.196 7.273 -26.742 1.00 94.69 112 ASN A CA 1
ATOM 888 C C . ASN A 1 112 ? 3.038 7.159 -25.229 1.00 94.69 112 ASN A C 1
ATOM 890 O O . ASN A 1 112 ? 2.203 6.402 -24.745 1.00 94.69 112 ASN A O 1
ATOM 894 N N . ALA A 1 113 ? 3.795 7.967 -24.495 1.00 93.06 113 ALA A N 1
ATOM 895 C CA . ALA A 1 113 ? 3.632 8.148 -23.060 1.00 93.06 113 ALA A CA 1
ATOM 896 C C . ALA A 1 113 ? 3.152 9.576 -22.785 1.00 93.06 113 ALA A C 1
ATOM 898 O O . ALA A 1 113 ? 3.725 10.533 -23.308 1.00 93.06 113 ALA A O 1
ATOM 899 N N . THR A 1 114 ? 2.118 9.731 -21.964 1.00 96.31 114 THR A N 1
ATOM 900 C CA . THR A 1 114 ? 1.623 11.039 -21.521 1.00 96.31 114 THR A CA 1
ATOM 901 C C . THR A 1 114 ? 1.588 11.107 -20.002 1.00 96.31 114 THR A C 1
ATOM 903 O O . THR A 1 114 ? 1.146 10.173 -19.337 1.00 96.31 114 THR A O 1
ATOM 906 N N . ILE A 1 115 ? 2.057 12.223 -19.438 1.00 95.44 115 ILE A N 1
ATOM 907 C CA . ILE A 1 115 ? 1.939 12.483 -18.001 1.00 95.44 115 ILE A CA 1
ATOM 908 C C . ILE A 1 115 ? 0.486 12.855 -17.713 1.00 95.44 115 ILE A C 1
ATOM 910 O O . ILE A 1 115 ? -0.024 13.842 -18.243 1.00 95.44 115 ILE A O 1
ATOM 914 N N . LYS A 1 116 ? -0.176 12.045 -16.891 1.00 94.44 116 LYS A N 1
ATOM 915 C CA . LYS A 1 116 ? -1.533 12.282 -16.397 1.00 94.44 116 LYS A CA 1
ATOM 916 C C . LYS A 1 116 ? -1.500 13.163 -15.161 1.00 94.44 116 LYS A C 1
ATOM 918 O O . LYS A 1 116 ? -2.192 14.174 -15.137 1.00 94.44 116 LYS A O 1
ATOM 923 N N . ASN A 1 117 ? -0.651 12.809 -14.200 1.00 94.56 117 ASN A N 1
ATOM 924 C CA . ASN A 1 117 ? -0.442 13.561 -12.972 1.00 94.56 117 ASN A CA 1
ATOM 925 C C . ASN A 1 117 ? 1.047 13.616 -12.615 1.00 94.56 117 ASN A C 1
ATOM 927 O O . ASN A 1 117 ? 1.797 12.665 -12.847 1.00 94.56 117 ASN A O 1
ATOM 931 N N . LEU A 1 118 ? 1.452 14.753 -12.048 1.00 95.12 118 LEU A N 1
ATOM 932 C CA . LEU A 1 118 ? 2.782 15.005 -11.503 1.00 95.12 118 LEU A CA 1
ATOM 933 C C . LEU A 1 118 ? 2.622 15.437 -10.045 1.00 95.12 118 LEU A C 1
ATOM 935 O O . LEU A 1 118 ? 2.000 16.464 -9.770 1.00 95.12 118 LEU A O 1
ATOM 939 N N . TYR A 1 119 ? 3.209 14.669 -9.135 1.00 97.06 119 TYR A N 1
ATOM 940 C CA . TYR A 1 119 ? 3.155 14.892 -7.696 1.00 97.06 119 TYR A CA 1
ATOM 941 C C . TYR A 1 119 ? 4.507 15.394 -7.209 1.00 97.06 119 TYR A C 1
ATOM 943 O O . TYR A 1 119 ? 5.510 14.679 -7.264 1.00 97.06 119 TYR A O 1
ATOM 951 N N . ILE A 1 120 ? 4.525 16.649 -6.778 1.00 95.06 120 ILE A N 1
ATOM 952 C CA . ILE A 1 120 ? 5.712 17.359 -6.321 1.00 95.06 120 ILE A CA 1
ATOM 953 C C . ILE A 1 120 ? 5.281 18.427 -5.319 1.00 95.06 120 ILE A C 1
ATOM 955 O O . ILE A 1 120 ? 4.379 19.217 -5.607 1.00 95.06 120 ILE A O 1
ATOM 959 N N . ASP A 1 121 ? 5.936 18.470 -4.161 1.00 92.44 121 ASP A N 1
ATOM 960 C CA . ASP A 1 121 ? 5.810 19.615 -3.267 1.00 92.44 121 ASP A CA 1
ATOM 961 C C . ASP A 1 121 ? 6.696 20.748 -3.795 1.00 92.44 121 ASP A C 1
ATOM 963 O O . ASP A 1 121 ? 7.919 20.653 -3.801 1.00 92.44 121 ASP A O 1
ATOM 967 N N . ARG A 1 122 ? 6.062 21.809 -4.302 1.00 88.69 122 ARG A N 1
ATOM 968 C CA . ARG A 1 122 ? 6.759 22.983 -4.854 1.00 88.69 122 ARG A CA 1
ATOM 969 C C . ARG A 1 122 ? 7.193 23.988 -3.786 1.00 88.69 122 ARG A C 1
ATOM 971 O O . ARG A 1 122 ? 7.837 24.976 -4.128 1.00 88.69 122 ARG A O 1
ATOM 978 N N . HIS A 1 123 ? 6.781 23.798 -2.535 1.00 88.38 123 HIS A N 1
ATOM 979 C CA . HIS A 1 123 ? 7.164 24.671 -1.424 1.00 88.38 123 HIS A CA 1
ATOM 980 C C . HIS A 1 123 ? 8.380 24.118 -0.682 1.00 88.38 123 HIS A C 1
ATOM 982 O O . HIS A 1 123 ? 9.187 24.904 -0.190 1.00 88.38 123 HIS A O 1
ATOM 988 N N . ASP A 1 124 ? 8.511 22.793 -0.638 1.00 88.75 124 ASP A N 1
ATOM 989 C CA . ASP A 1 124 ? 9.635 22.079 -0.037 1.00 88.75 124 ASP A CA 1
ATOM 990 C C . ASP A 1 124 ? 10.101 20.966 -0.987 1.00 88.75 124 ASP A C 1
ATOM 992 O O . ASP A 1 124 ? 9.667 19.814 -0.927 1.00 88.75 124 ASP A O 1
ATOM 996 N N . GLU A 1 125 ? 10.929 21.354 -1.957 1.00 90.81 125 GLU A N 1
ATOM 997 C CA . GLU A 1 125 ? 11.423 20.456 -2.995 1.00 90.81 125 GLU A CA 1
ATOM 998 C C . GLU A 1 125 ? 12.442 19.460 -2.424 1.00 90.81 125 GLU A C 1
ATOM 1000 O O . GLU A 1 125 ? 13.486 19.839 -1.895 1.00 90.81 125 GLU A O 1
ATOM 1005 N N . ILE A 1 126 ? 12.163 18.164 -2.585 1.00 91.00 126 ILE A N 1
ATOM 1006 C CA . ILE A 1 1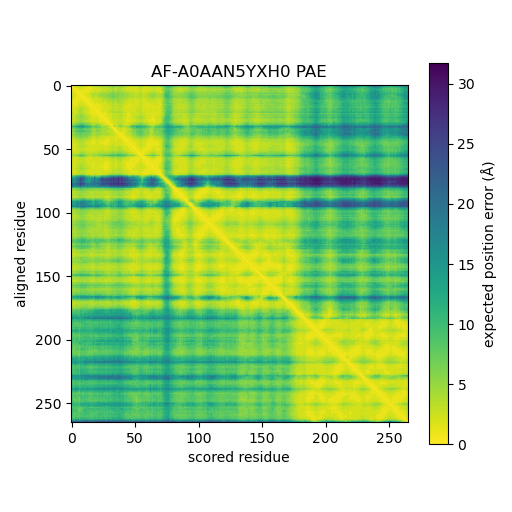26 ? 13.009 17.082 -2.071 1.00 91.00 126 ILE A CA 1
ATOM 1007 C C . ILE A 1 126 ? 13.706 16.374 -3.228 1.00 91.00 126 ILE A C 1
ATOM 1009 O O . ILE A 1 126 ? 13.060 15.902 -4.165 1.00 91.00 126 ILE A O 1
ATOM 1013 N N . ASP A 1 127 ? 15.025 16.222 -3.128 1.00 90.19 127 ASP A N 1
ATOM 1014 C CA . ASP A 1 127 ? 15.831 15.440 -4.059 1.00 90.19 127 ASP A CA 1
ATOM 1015 C C . ASP A 1 127 ? 16.395 14.176 -3.387 1.00 90.19 127 ASP A C 1
ATOM 1017 O O . ASP A 1 127 ? 17.291 14.199 -2.545 1.00 90.19 127 ASP A O 1
ATOM 1021 N N . THR A 1 128 ? 15.862 13.012 -3.738 1.00 89.88 128 THR A N 1
ATOM 1022 C CA . THR A 1 128 ? 16.398 11.729 -3.273 1.00 89.88 128 THR A CA 1
ATOM 1023 C C . THR A 1 128 ? 17.283 11.107 -4.337 1.00 89.88 128 THR A C 1
ATOM 1025 O O . THR A 1 128 ? 17.070 11.294 -5.524 1.00 89.88 128 THR A O 1
ATOM 1028 N N . THR A 1 129 ? 18.317 10.374 -3.931 1.00 88.06 129 THR A N 1
ATOM 1029 C CA . THR A 1 129 ? 19.256 9.750 -4.882 1.00 88.06 129 THR A CA 1
ATOM 1030 C C . THR A 1 129 ? 19.034 8.253 -5.041 1.00 88.06 129 THR A C 1
ATOM 1032 O O . THR A 1 129 ? 19.668 7.623 -5.892 1.00 88.06 129 THR A O 1
ATOM 1035 N N . SER A 1 130 ? 18.189 7.650 -4.201 1.00 90.38 130 SER A N 1
ATOM 1036 C CA . SER A 1 130 ? 17.896 6.220 -4.245 1.00 90.38 130 SER A CA 1
ATOM 1037 C C . SER A 1 130 ? 16.665 5.863 -3.421 1.00 90.38 130 SER A C 1
ATOM 1039 O O . SER A 1 130 ? 16.335 6.548 -2.454 1.00 90.38 130 SER A O 1
ATOM 1041 N N . GLN A 1 131 ? 16.123 4.678 -3.714 1.00 94.00 131 GLN A N 1
ATOM 1042 C CA . GLN A 1 131 ? 15.000 4.070 -2.996 1.00 94.00 131 GLN A CA 1
ATOM 1043 C C . GLN A 1 131 ? 13.695 4.827 -3.293 1.00 94.00 131 GLN A C 1
ATOM 1045 O O . GLN A 1 131 ? 13.529 5.348 -4.393 1.00 94.00 131 GLN A O 1
ATOM 1050 N N . GLY A 1 132 ? 12.758 4.834 -2.350 1.00 94.62 132 GLY A N 1
ATOM 1051 C CA . GLY A 1 132 ? 11.488 5.526 -2.493 1.00 94.62 132 GLY A CA 1
ATOM 1052 C C . GLY A 1 132 ? 10.380 4.650 -3.062 1.00 94.62 132 GLY A C 1
ATOM 1053 O O . GLY A 1 132 ? 10.594 3.535 -3.558 1.00 94.62 132 GLY A O 1
ATOM 1054 N N . SER A 1 133 ? 9.157 5.140 -2.913 1.00 96.25 133 SER A N 1
ATOM 1055 C CA . SER A 1 133 ? 7.945 4.423 -3.291 1.00 96.25 133 SER A CA 1
ATOM 1056 C C . SER A 1 133 ? 6.830 5.372 -3.702 1.00 96.25 133 SER A C 1
ATOM 1058 O O . SER A 1 133 ? 6.798 6.536 -3.311 1.00 96.25 133 SER A O 1
ATOM 1060 N N . TYR A 1 134 ? 5.909 4.824 -4.486 1.00 97.19 134 TYR A N 1
ATOM 1061 C CA . TYR A 1 134 ? 4.644 5.428 -4.869 1.00 97.19 134 TYR A CA 1
ATOM 1062 C C . TYR A 1 134 ? 3.537 4.455 -4.459 1.00 97.19 134 TYR A C 1
ATOM 1064 O O . TYR A 1 134 ? 3.653 3.259 -4.736 1.00 97.19 134 TYR A O 1
ATOM 1072 N N . GLN A 1 135 ? 2.479 4.957 -3.832 1.00 96.62 135 GLN A N 1
ATOM 1073 C CA . GLN A 1 135 ? 1.262 4.200 -3.558 1.00 96.62 135 GLN A CA 1
ATOM 1074 C C . GLN A 1 135 ? 0.041 5.092 -3.796 1.00 96.62 135 GLN A C 1
ATOM 1076 O O . GLN A 1 135 ? -0.095 6.128 -3.151 1.00 96.62 135 GLN A O 1
ATOM 1081 N N . ASP A 1 136 ? -0.847 4.700 -4.702 1.00 94.88 136 ASP A N 1
ATOM 1082 C CA . ASP A 1 136 ? -2.156 5.323 -4.894 1.00 94.88 136 ASP A CA 1
ATOM 1083 C C . ASP A 1 136 ? -3.232 4.689 -4.007 1.00 94.88 136 ASP A C 1
ATOM 1085 O O . ASP A 1 136 ? -3.139 3.537 -3.577 1.00 94.88 136 ASP A O 1
ATOM 1089 N N . PHE A 1 137 ? -4.280 5.465 -3.740 1.00 94.56 137 PHE A N 1
ATOM 1090 C CA . PHE A 1 137 ? -5.442 5.044 -2.968 1.00 94.56 137 PHE A CA 1
ATOM 1091 C C . PHE A 1 137 ? -6.737 5.246 -3.763 1.00 94.56 137 PHE A C 1
ATOM 1093 O O . PHE A 1 137 ? -6.845 6.140 -4.599 1.00 94.56 137 PHE A O 1
ATOM 1100 N N . TYR A 1 138 ? -7.786 4.486 -3.426 1.00 91.62 138 TYR A N 1
ATOM 1101 C CA . TYR A 1 138 ? -9.102 4.567 -4.085 1.00 91.62 138 TYR A CA 1
ATOM 1102 C C . TYR A 1 138 ? -9.771 5.951 -4.030 1.00 91.62 138 TYR A C 1
ATOM 1104 O O . TYR A 1 138 ? -10.629 6.254 -4.856 1.00 91.62 138 TYR A O 1
ATOM 1112 N N . ASN A 1 139 ? -9.408 6.795 -3.060 1.00 92.31 139 ASN A N 1
ATOM 1113 C CA . ASN A 1 139 ? -9.903 8.172 -2.963 1.00 92.31 139 ASN A CA 1
ATOM 1114 C C . ASN A 1 139 ? -9.149 9.156 -3.887 1.00 92.31 139 ASN A C 1
ATOM 1116 O O . ASN A 1 139 ? -9.446 10.350 -3.867 1.00 92.31 139 ASN A O 1
ATOM 1120 N N . GLY A 1 140 ? -8.185 8.667 -4.674 1.00 94.06 140 GLY A N 1
ATOM 1121 C CA . GLY A 1 140 ? -7.335 9.445 -5.573 1.00 94.06 140 GLY A CA 1
ATOM 1122 C C . GLY A 1 140 ? -6.144 10.124 -4.892 1.00 94.06 140 GLY A C 1
ATOM 1123 O O . GLY A 1 140 ? -5.425 10.870 -5.555 1.00 94.06 140 GLY A O 1
ATOM 1124 N N . ASN A 1 141 ? -5.937 9.915 -3.589 1.00 96.75 141 ASN A N 1
ATOM 1125 C CA . ASN A 1 141 ? -4.724 10.373 -2.920 1.00 96.75 141 ASN A CA 1
ATOM 1126 C C . ASN A 1 141 ? -3.531 9.494 -3.318 1.00 96.75 141 ASN A C 1
ATOM 1128 O O . ASN A 1 141 ? -3.692 8.333 -3.697 1.00 96.75 141 ASN A O 1
ATOM 1132 N N . VAL A 1 142 ? -2.331 10.044 -3.166 1.00 97.69 142 VAL A N 1
ATOM 1133 C CA . VAL A 1 142 ? -1.067 9.374 -3.481 1.00 97.69 142 VAL A CA 1
ATOM 1134 C C . VAL A 1 142 ? -0.087 9.579 -2.339 1.00 97.69 142 VAL A C 1
ATOM 1136 O O . VAL A 1 142 ? 0.162 10.710 -1.941 1.00 97.69 142 VAL A O 1
ATOM 1139 N N . LEU A 1 143 ? 0.503 8.502 -1.832 1.00 97.38 143 LEU A N 1
ATOM 1140 C CA . LEU A 1 143 ? 1.585 8.534 -0.856 1.00 97.38 143 LEU A CA 1
ATOM 1141 C C . LEU A 1 143 ? 2.927 8.323 -1.556 1.00 97.38 143 LEU A C 1
ATOM 1143 O O . LEU A 1 143 ? 3.144 7.298 -2.206 1.00 97.38 143 LEU A O 1
ATOM 1147 N N . LEU A 1 144 ? 3.841 9.273 -1.383 1.00 97.19 144 LEU A N 1
ATOM 1148 C CA . LEU A 1 144 ? 5.232 9.145 -1.796 1.00 97.19 144 LEU A CA 1
ATOM 1149 C C . LEU A 1 144 ? 6.126 8.961 -0.571 1.00 97.19 144 LEU A C 1
ATOM 1151 O O . LEU A 1 144 ? 6.093 9.764 0.362 1.00 97.19 144 LEU A O 1
ATOM 1155 N N . GLY A 1 145 ? 6.954 7.920 -0.596 1.00 96.19 145 GLY A N 1
ATOM 1156 C CA . GLY A 1 145 ? 8.097 7.786 0.303 1.00 96.19 145 GLY A CA 1
ATOM 1157 C C . GLY A 1 145 ? 9.359 8.247 -0.417 1.00 96.19 145 GLY A C 1
ATOM 1158 O O . GLY A 1 145 ? 9.664 7.722 -1.486 1.00 96.19 145 GLY A O 1
ATOM 1159 N N . TYR A 1 146 ? 10.114 9.181 0.162 1.00 95.12 146 TYR A N 1
ATOM 1160 C CA . TYR A 1 146 ? 11.297 9.773 -0.483 1.00 95.12 146 TYR A CA 1
ATOM 1161 C C . TYR A 1 146 ? 12.606 9.007 -0.219 1.00 95.12 146 TYR A C 1
ATOM 1163 O O . TYR A 1 146 ? 13.709 9.516 -0.436 1.00 95.12 146 TYR A O 1
ATOM 1171 N N . GLY A 1 147 ? 12.509 7.738 0.177 1.00 93.06 147 GLY A N 1
ATOM 1172 C CA . GLY A 1 147 ? 13.642 6.820 0.164 1.00 93.06 147 GLY A CA 1
ATOM 1173 C C . GLY A 1 147 ? 14.720 7.171 1.191 1.00 93.06 147 GLY A C 1
ATOM 1174 O O . GLY A 1 147 ? 14.477 7.255 2.394 1.00 93.06 147 GLY A O 1
ATOM 1175 N N . ASN A 1 148 ? 15.940 7.416 0.705 1.00 90.75 148 ASN A N 1
ATOM 1176 C CA . ASN A 1 148 ? 17.048 7.831 1.570 1.00 90.75 148 ASN A CA 1
ATOM 1177 C C . ASN A 1 148 ? 16.921 9.264 2.130 1.00 90.75 148 ASN A C 1
ATOM 1179 O O . ASN A 1 148 ? 17.804 9.703 2.870 1.00 90.75 148 ASN A O 1
ATOM 1183 N N . ARG A 1 149 ? 15.839 9.975 1.798 1.00 92.06 149 ARG A N 1
ATOM 1184 C CA . ARG A 1 149 ? 15.365 11.159 2.519 1.00 92.06 149 ARG A CA 1
ATOM 1185 C C . ARG A 1 149 ? 14.304 10.748 3.526 1.00 92.06 149 ARG A C 1
ATOM 1187 O O . ARG A 1 149 ? 13.570 9.788 3.318 1.00 92.06 149 ARG A O 1
ATOM 1194 N N . ASP A 1 150 ? 14.214 11.473 4.626 1.00 91.19 150 ASP A N 1
ATOM 1195 C CA . ASP A 1 150 ? 13.377 11.109 5.762 1.00 91.19 150 ASP A CA 1
ATOM 1196 C C . ASP A 1 150 ? 11.911 11.528 5.620 1.00 91.19 150 ASP A C 1
ATOM 1198 O O . ASP A 1 150 ? 11.185 11.509 6.608 1.00 91.19 150 ASP A O 1
ATOM 1202 N N . ASN A 1 151 ? 11.477 11.865 4.402 1.00 93.88 151 ASN A N 1
ATOM 1203 C CA . ASN A 1 151 ? 10.166 12.427 4.116 1.00 93.88 151 ASN A CA 1
ATOM 1204 C C . ASN A 1 151 ? 9.166 11.395 3.582 1.00 93.88 151 ASN A C 1
ATOM 1206 O O . ASN A 1 151 ? 9.466 10.554 2.726 1.00 93.88 151 ASN A O 1
ATOM 1210 N N . ILE A 1 152 ? 7.925 11.557 4.027 1.00 95.62 152 ILE A N 1
ATOM 1211 C CA . ILE A 1 152 ? 6.734 10.881 3.524 1.00 95.62 152 ILE A CA 1
ATOM 1212 C C . ILE A 1 152 ? 5.704 11.962 3.231 1.00 95.62 152 ILE A C 1
ATOM 1214 O O . ILE A 1 152 ? 5.366 12.729 4.132 1.00 95.62 152 ILE A O 1
ATOM 1218 N N . ILE A 1 153 ? 5.191 12.019 2.003 1.00 96.31 153 ILE A N 1
ATOM 1219 C CA . ILE A 1 153 ? 4.196 13.023 1.614 1.00 96.31 153 ILE A CA 1
ATOM 1220 C C . ILE A 1 153 ? 2.969 12.335 1.032 1.00 96.31 153 ILE A C 1
ATOM 1222 O O . ILE A 1 153 ? 3.080 11.539 0.103 1.00 96.31 153 ILE A O 1
ATOM 1226 N N . GLU A 1 154 ? 1.794 12.657 1.567 1.00 97.25 154 GLU A N 1
ATOM 1227 C CA . GLU A 1 154 ? 0.518 12.320 0.938 1.00 97.25 154 GLU A CA 1
ATOM 1228 C C . GLU A 1 154 ? 0.017 13.521 0.145 1.00 97.25 154 GLU A C 1
ATOM 1230 O O . GLU A 1 154 ? -0.167 14.607 0.695 1.00 97.25 154 GLU A O 1
ATOM 1235 N N . PHE A 1 155 ? -0.233 13.314 -1.139 1.00 98.12 155 PHE A N 1
ATOM 1236 C CA . PHE A 1 155 ? -0.847 14.269 -2.043 1.00 98.12 155 PHE A CA 1
ATOM 1237 C C . PHE A 1 155 ? -2.322 13.932 -2.248 1.00 98.12 155 PHE A C 1
ATOM 1239 O O . PHE A 1 155 ? -2.712 12.766 -2.308 1.00 98.12 155 PHE A O 1
ATOM 1246 N N . GLY A 1 156 ? -3.150 14.962 -2.391 1.00 97.12 156 GLY A N 1
ATOM 1247 C CA . GLY A 1 156 ? -4.515 14.832 -2.878 1.00 97.12 156 GLY A CA 1
ATOM 1248 C C . GLY A 1 156 ? -4.557 14.595 -4.395 1.00 97.12 156 GLY A C 1
ATOM 1249 O O . GLY A 1 156 ? -3.541 14.748 -5.080 1.00 97.12 156 GLY A O 1
ATOM 1250 N N . PRO A 1 157 ? -5.744 14.322 -4.969 1.00 94.06 157 PRO A N 1
ATOM 1251 C CA . PRO A 1 157 ? -5.892 14.002 -6.393 1.00 94.06 157 PRO A CA 1
ATOM 1252 C C . PRO A 1 157 ? -5.479 15.135 -7.341 1.00 94.06 157 PRO A C 1
ATOM 1254 O O . PRO A 1 157 ? -5.317 14.917 -8.536 1.00 94.06 157 PRO A O 1
ATOM 1257 N N . LYS A 1 158 ? -5.347 16.364 -6.825 1.00 92.31 158 LYS A N 1
ATOM 1258 C CA . LYS A 1 158 ? -4.928 17.553 -7.582 1.00 92.31 158 LYS A CA 1
ATOM 1259 C C . LYS A 1 158 ? -3.454 17.916 -7.362 1.00 92.31 158 LYS A C 1
ATOM 1261 O O . LYS A 1 158 ? -3.021 18.960 -7.841 1.00 92.31 158 LYS A O 1
ATOM 1266 N N . GLY A 1 159 ? -2.706 17.090 -6.629 1.00 93.94 159 GLY A N 1
ATOM 1267 C CA . GLY A 1 159 ? -1.298 17.326 -6.307 1.00 93.94 159 GLY A CA 1
ATOM 1268 C C . GLY A 1 159 ? -1.061 18.273 -5.128 1.00 93.94 159 GLY A C 1
ATOM 1269 O O . GLY A 1 159 ? 0.068 18.701 -4.920 1.00 93.94 159 GLY A O 1
ATOM 1270 N N . ASP A 1 160 ? -2.092 18.615 -4.351 1.00 95.00 160 ASP A N 1
ATOM 1271 C CA . ASP A 1 160 ? -1.951 19.394 -3.120 1.00 95.00 160 ASP A CA 1
ATOM 1272 C C . ASP A 1 160 ? -1.496 18.514 -1.947 1.00 95.00 160 ASP A C 1
ATOM 1274 O O . ASP A 1 160 ? -2.000 17.407 -1.771 1.00 95.00 160 ASP A O 1
ATOM 1278 N N . VAL A 1 161 ? -0.563 18.998 -1.128 1.00 96.81 161 VAL A N 1
ATOM 1279 C CA . VAL A 1 161 ? -0.052 18.256 0.035 1.00 96.81 161 VAL A CA 1
ATOM 1280 C C . VAL A 1 161 ? -1.132 18.138 1.116 1.00 96.81 161 VAL A C 1
ATOM 1282 O O . VAL A 1 161 ? -1.703 19.133 1.559 1.00 96.81 161 VAL A O 1
ATOM 1285 N N . ARG A 1 162 ? -1.406 16.907 1.555 1.00 96.31 162 ARG A N 1
ATOM 1286 C CA . ARG A 1 162 ? -2.371 16.553 2.614 1.00 96.31 162 ARG A CA 1
ATOM 1287 C C . ARG A 1 162 ? -1.702 16.184 3.922 1.00 96.31 162 ARG A C 1
ATOM 1289 O O . ARG A 1 162 ? -2.267 16.417 4.987 1.00 96.31 162 ARG A O 1
ATOM 1296 N N . MET A 1 163 ? -0.520 15.594 3.832 1.00 95.19 163 MET A N 1
ATOM 1297 C CA . MET A 1 163 ? 0.272 15.169 4.973 1.00 95.19 163 MET A CA 1
ATOM 1298 C C . MET A 1 163 ? 1.741 15.212 4.579 1.00 95.19 163 MET A C 1
ATOM 1300 O O . MET A 1 163 ? 2.086 14.793 3.478 1.00 95.19 163 MET A O 1
ATOM 1304 N N . SER A 1 164 ? 2.587 15.673 5.493 1.00 94.50 164 SER A N 1
ATOM 1305 C CA . SER A 1 164 ? 4.038 15.554 5.399 1.00 94.50 164 SER A CA 1
ATOM 1306 C C . SER A 1 164 ? 4.560 15.053 6.742 1.00 94.50 164 SER A C 1
ATOM 1308 O O . SER A 1 164 ? 4.191 15.586 7.791 1.00 94.50 164 SER A O 1
ATOM 1310 N N . ILE A 1 165 ? 5.352 13.985 6.714 1.00 92.69 165 ILE A N 1
ATOM 1311 C CA . ILE A 1 165 ? 6.014 13.393 7.879 1.00 92.69 165 ILE A CA 1
ATOM 1312 C C . ILE A 1 165 ? 7.511 13.389 7.589 1.00 92.69 165 ILE A C 1
ATOM 1314 O O . ILE A 1 165 ? 7.917 12.962 6.509 1.00 92.69 165 ILE A O 1
ATOM 1318 N N . SER A 1 166 ? 8.317 13.821 8.557 1.00 91.31 166 SER A N 1
ATOM 1319 C CA . SER A 1 166 ? 9.778 13.699 8.538 1.00 91.31 166 SER A CA 1
ATOM 1320 C C . SER A 1 166 ? 10.298 12.996 9.799 1.00 91.31 166 SER A C 1
ATOM 1322 O O . SER A 1 166 ? 9.572 12.894 10.792 1.00 91.31 166 SER A O 1
ATOM 1324 N N . GLY A 1 167 ? 11.538 12.495 9.778 1.00 83.69 167 GLY A N 1
ATOM 1325 C CA . GLY A 1 167 ? 12.203 11.962 10.975 1.00 83.69 167 GLY A CA 1
ATOM 1326 C C . GLY A 1 167 ? 12.793 10.553 10.872 1.00 83.69 167 GLY A C 1
ATOM 1327 O O . GLY A 1 167 ? 13.487 10.137 11.800 1.00 83.69 167 GLY A O 1
ATOM 1328 N N . ALA A 1 168 ? 12.579 9.817 9.776 1.00 77.31 168 ALA A N 1
ATOM 1329 C CA . ALA A 1 168 ? 13.343 8.600 9.486 1.00 77.31 168 ALA A CA 1
ATOM 1330 C C . ALA A 1 168 ? 13.417 8.287 7.982 1.00 77.31 168 ALA A C 1
ATOM 1332 O O . ALA A 1 168 ? 12.395 8.088 7.327 1.00 77.31 168 ALA A O 1
ATOM 1333 N N . ALA A 1 169 ? 14.636 8.169 7.446 1.00 86.12 169 ALA A N 1
ATOM 1334 C CA . ALA A 1 169 ? 14.855 7.628 6.105 1.00 86.12 169 ALA A CA 1
ATOM 1335 C C . ALA A 1 169 ? 14.397 6.166 6.041 1.00 86.12 169 ALA A C 1
ATOM 1337 O O . ALA A 1 169 ? 14.591 5.394 6.985 1.00 86.12 169 ALA A O 1
ATOM 1338 N N . SER A 1 170 ? 13.801 5.771 4.919 1.00 91.06 170 SER A N 1
ATOM 1339 C CA . SER A 1 170 ? 13.226 4.437 4.754 1.00 91.06 170 SER A CA 1
ATOM 1340 C C . SER A 1 170 ? 13.411 3.932 3.332 1.00 91.06 170 S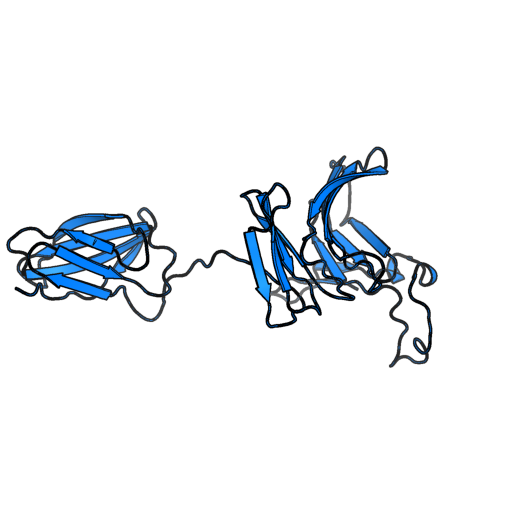ER A C 1
ATOM 1342 O O . SER A 1 170 ? 13.393 4.699 2.382 1.00 91.06 170 SER A O 1
ATOM 1344 N N . TYR A 1 171 ? 13.542 2.617 3.154 1.00 94.00 171 TYR A N 1
ATOM 1345 C CA . TYR A 1 171 ? 13.638 2.065 1.802 1.00 94.00 171 TYR A CA 1
ATOM 1346 C C . TYR A 1 171 ? 12.358 2.322 0.994 1.00 94.00 171 TYR A C 1
ATOM 1348 O O . TYR A 1 171 ? 12.407 2.783 -0.147 1.00 94.00 171 TYR A O 1
ATOM 1356 N N . ARG A 1 172 ? 11.207 2.037 1.605 1.00 95.06 172 ARG A N 1
ATOM 1357 C CA . ARG A 1 172 ? 9.868 2.264 1.061 1.00 95.06 172 ARG A CA 1
ATOM 1358 C C . ARG A 1 172 ? 8.893 2.527 2.189 1.00 95.06 172 ARG A C 1
ATOM 1360 O O . ARG A 1 172 ? 9.096 2.059 3.309 1.00 95.06 172 ARG A O 1
ATOM 1367 N N . VAL A 1 173 ? 7.801 3.185 1.837 1.00 94.62 173 VAL A N 1
ATOM 1368 C CA . VAL A 1 173 ? 6.657 3.420 2.712 1.00 94.62 173 VAL A CA 1
ATOM 1369 C C . VAL A 1 173 ? 5.406 2.833 2.082 1.00 94.62 173 VAL A C 1
ATOM 1371 O O . VAL A 1 173 ? 5.219 2.927 0.868 1.00 94.62 173 VAL A O 1
ATOM 1374 N N . TYR A 1 174 ? 4.569 2.257 2.941 1.00 93.00 174 TYR A N 1
ATOM 1375 C CA . TYR A 1 174 ? 3.248 1.745 2.619 1.00 93.00 174 TYR A CA 1
ATOM 1376 C C . TYR A 1 174 ? 2.267 2.182 3.702 1.00 93.00 174 TYR A C 1
ATOM 1378 O O . TYR A 1 174 ? 2.596 2.185 4.891 1.00 93.00 174 TYR A O 1
ATOM 1386 N N . ARG A 1 175 ? 1.053 2.521 3.287 1.00 91.56 175 ARG A N 1
ATOM 1387 C CA . ARG A 1 175 ? -0.101 2.726 4.150 1.00 91.56 175 ARG A CA 1
ATOM 1388 C C . ARG A 1 175 ? -1.119 1.651 3.821 1.00 91.56 175 ARG A C 1
ATOM 1390 O O . ARG A 1 175 ? -1.556 1.531 2.683 1.00 91.56 175 ARG A O 1
ATOM 1397 N N . GLU A 1 176 ? -1.509 0.904 4.839 1.00 89.88 176 GLU A N 1
ATOM 1398 C CA . GLU A 1 176 ? -2.500 -0.159 4.726 1.00 89.88 176 GLU A CA 1
ATOM 1399 C C . GLU A 1 176 ? -3.631 0.078 5.717 1.00 89.88 176 GLU A C 1
ATOM 1401 O O . GLU A 1 176 ? -3.438 0.673 6.784 1.00 89.88 176 GLU A O 1
ATOM 1406 N N . VAL A 1 177 ? -4.823 -0.401 5.370 1.00 85.19 177 VAL A N 1
ATOM 1407 C CA . VAL A 1 177 ? -5.933 -0.438 6.320 1.00 85.19 177 VAL A CA 1
ATOM 1408 C C . VAL A 1 177 ? -5.722 -1.634 7.236 1.00 85.19 177 VAL A C 1
ATOM 1410 O O . VAL A 1 177 ? -5.738 -2.788 6.810 1.00 85.19 177 VAL A O 1
ATOM 1413 N N . LEU A 1 178 ? -5.519 -1.357 8.521 1.00 85.50 178 LEU A N 1
ATOM 1414 C CA . LEU A 1 178 ? -5.404 -2.404 9.523 1.00 85.50 178 LEU A CA 1
ATOM 1415 C C . LEU A 1 178 ? -6.782 -3.040 9.756 1.00 85.50 178 LEU A C 1
ATOM 1417 O O . LEU A 1 178 ? -7.695 -2.368 10.233 1.00 85.50 178 LEU A O 1
ATOM 1421 N N . HIS A 1 179 ? -6.924 -4.333 9.459 1.00 87.88 179 HIS A N 1
ATOM 1422 C CA . HIS A 1 179 ? -8.118 -5.134 9.754 1.00 87.88 179 HIS A CA 1
ATOM 1423 C C . HIS A 1 179 ? -7.815 -6.157 10.852 1.00 87.88 179 HIS A C 1
ATOM 1425 O O . HIS A 1 179 ? -7.218 -7.200 10.591 1.00 87.88 179 HIS A O 1
ATOM 1431 N N . THR A 1 180 ? -8.216 -5.870 12.089 1.00 89.94 180 THR A N 1
ATOM 1432 C CA . THR A 1 180 ? -7.827 -6.654 13.263 1.00 89.94 180 THR A CA 1
ATOM 1433 C C . THR A 1 180 ? -8.988 -6.898 14.210 1.00 89.94 180 THR A C 1
ATOM 1435 O O . THR A 1 180 ? -9.866 -6.059 14.387 1.00 89.94 180 THR A O 1
ATOM 1438 N N . THR A 1 181 ? -8.938 -8.064 14.852 1.00 91.94 181 THR A N 1
ATOM 1439 C CA . THR A 1 181 ? -9.743 -8.410 16.024 1.00 91.94 181 THR A CA 1
ATOM 1440 C C . THR A 1 181 ? -8.783 -8.911 17.103 1.00 91.94 181 THR A C 1
ATOM 1442 O O . THR A 1 181 ? -8.098 -9.914 16.874 1.00 91.94 181 THR A O 1
ATOM 1445 N N . PRO A 1 182 ? -8.679 -8.239 18.264 1.00 92.44 182 PRO A N 1
ATOM 1446 C CA . PRO A 1 182 ? -7.759 -8.631 19.324 1.00 92.44 182 PRO A CA 1
ATOM 1447 C C . PRO A 1 182 ? -7.982 -10.074 19.790 1.00 92.44 182 PRO A C 1
ATOM 1449 O O . PRO A 1 182 ? -9.064 -10.441 20.249 1.00 92.44 182 PRO A O 1
ATOM 1452 N N . ALA A 1 183 ? -6.939 -10.906 19.719 1.00 88.56 183 ALA A N 1
ATOM 1453 C CA . ALA A 1 183 ? -7.036 -12.310 20.116 1.00 88.56 183 ALA A CA 1
ATOM 1454 C C . ALA A 1 183 ? -7.132 -12.479 21.644 1.00 88.56 183 ALA A C 1
ATOM 1456 O O . ALA A 1 183 ? -7.940 -13.278 22.119 1.00 88.56 183 ALA A O 1
ATOM 1457 N N . GLY A 1 184 ? -6.362 -11.695 22.409 1.00 90.19 184 GLY A N 1
ATOM 1458 C CA . GLY A 1 184 ? -6.106 -11.933 23.837 1.00 90.19 184 GLY A CA 1
ATOM 1459 C C . GLY A 1 184 ? -7.068 -11.290 24.842 1.00 90.19 184 GLY A C 1
ATOM 1460 O O . GLY A 1 184 ? -6.979 -11.609 26.022 1.00 90.19 184 GLY A O 1
ATOM 1461 N N . TYR A 1 185 ? -7.970 -10.396 24.425 1.00 94.06 185 TYR A N 1
ATOM 1462 C CA . TYR A 1 185 ? -8.895 -9.727 25.350 1.00 94.06 185 TYR A CA 1
ATOM 1463 C C . TYR A 1 185 ? -10.217 -9.326 24.677 1.00 94.06 185 TYR A C 1
ATOM 1465 O O . TYR A 1 185 ? -10.251 -9.126 23.457 1.00 94.06 185 TYR A O 1
ATOM 1473 N N . PRO A 1 186 ? -11.326 -9.269 25.435 1.00 96.75 186 PRO A N 1
ATOM 1474 C CA . PRO A 1 186 ? -12.616 -8.815 24.932 1.00 96.75 186 PRO A CA 1
ATOM 1475 C C . PRO A 1 186 ? -12.736 -7.281 24.915 1.00 96.75 186 PRO A C 1
ATOM 1477 O O . PRO A 1 186 ? -11.883 -6.596 25.485 1.00 96.75 186 PRO A O 1
ATOM 1480 N N . PRO A 1 187 ? -13.811 -6.741 24.310 1.00 97.00 187 PRO A N 1
ATOM 1481 C CA . PRO A 1 187 ? -14.235 -5.369 24.564 1.00 97.00 187 PRO A CA 1
ATOM 1482 C C . PRO A 1 187 ? -14.393 -5.114 26.064 1.00 97.00 187 PRO A C 1
ATOM 1484 O O . PRO A 1 187 ? -14.842 -5.995 26.806 1.00 97.00 187 PRO A O 1
ATOM 1487 N N . ASN A 1 188 ? -14.074 -3.901 26.501 1.00 97.50 188 ASN A N 1
ATOM 1488 C CA . ASN A 1 188 ? -14.309 -3.464 27.867 1.00 97.50 188 ASN A CA 1
ATOM 1489 C C . ASN A 1 188 ? -15.570 -2.603 27.922 1.00 97.50 188 ASN A C 1
ATOM 1491 O O . ASN A 1 188 ? -15.803 -1.792 27.030 1.00 97.50 188 ASN A O 1
ATOM 1495 N N . THR A 1 189 ? -16.386 -2.796 28.955 1.00 97.81 189 THR A N 1
ATOM 1496 C CA . THR A 1 189 ? -17.637 -2.058 29.134 1.00 97.81 189 THR A CA 1
ATOM 1497 C C . THR A 1 189 ? -17.781 -1.596 30.575 1.00 97.81 189 THR A C 1
ATOM 1499 O O . THR A 1 189 ? -17.418 -2.318 31.500 1.00 97.81 189 THR A O 1
ATOM 1502 N N . THR A 1 190 ? -18.354 -0.413 30.761 1.00 97.94 190 THR A N 1
ATOM 1503 C CA . THR A 1 190 ? -18.760 0.126 32.064 1.00 97.94 190 THR A CA 1
ATOM 1504 C C . THR A 1 190 ? -20.140 0.759 31.939 1.00 97.94 190 THR A C 1
ATOM 1506 O O . THR A 1 190 ? -20.518 1.180 30.845 1.00 97.94 190 THR A O 1
ATOM 1509 N N . ALA A 1 191 ? -20.902 0.808 33.027 1.00 97.94 191 ALA A N 1
ATOM 1510 C CA . ALA A 1 191 ? -22.248 1.360 33.014 1.00 97.94 191 ALA A CA 1
ATOM 1511 C C . ALA A 1 191 ? -22.632 2.006 34.341 1.00 97.94 191 ALA A C 1
ATOM 1513 O O . ALA A 1 191 ? -22.301 1.499 35.412 1.00 97.94 191 ALA A O 1
ATOM 1514 N N . VAL A 1 192 ? -23.393 3.089 34.224 1.00 97.69 192 VAL A N 1
ATOM 1515 C CA . VAL A 1 192 ? -24.098 3.777 35.307 1.00 97.69 192 VAL A CA 1
ATOM 1516 C C . VAL A 1 192 ? -25.605 3.705 35.048 1.00 97.69 192 VAL A C 1
ATOM 1518 O O . VAL A 1 192 ? -26.043 3.240 33.992 1.00 97.69 192 VAL A O 1
ATOM 1521 N N . GLU A 1 193 ? -26.430 4.152 35.992 1.00 95.69 193 GLU A N 1
ATOM 1522 C CA . GLU A 1 193 ? -27.877 4.194 35.775 1.00 95.69 193 GLU A CA 1
ATOM 1523 C C . GLU A 1 193 ? -28.236 4.976 34.491 1.00 95.69 193 GLU A C 1
ATOM 1525 O O . GLU A 1 193 ? -27.909 6.150 34.333 1.00 95.69 193 GLU A O 1
ATOM 1530 N N . GLY A 1 194 ? -28.909 4.297 33.555 1.00 96.00 194 GLY A N 1
ATOM 1531 C CA . GLY A 1 194 ? -29.402 4.868 32.297 1.00 96.00 194 GLY A CA 1
ATOM 1532 C C . GLY A 1 194 ? -28.446 4.791 31.099 1.00 96.00 194 GLY A C 1
ATOM 1533 O O . GLY A 1 194 ? -28.911 4.895 29.961 1.00 96.00 194 GLY A O 1
ATOM 1534 N N . GLU A 1 195 ? -27.146 4.551 31.295 1.00 97.62 195 GLU A N 1
ATOM 1535 C CA . GLU A 1 195 ? -26.168 4.555 30.197 1.00 97.62 195 GLU A CA 1
ATOM 1536 C C . GLU A 1 195 ? -24.877 3.782 30.482 1.00 97.62 195 GLU A C 1
ATOM 1538 O O . GLU A 1 195 ? -24.523 3.485 31.618 1.00 97.62 195 GLU A O 1
ATOM 1543 N N . GLY A 1 196 ? -24.135 3.467 29.426 1.00 97.38 196 GLY A N 1
ATOM 1544 C CA . GLY A 1 196 ? -22.808 2.886 29.544 1.00 97.38 196 GLY A CA 1
ATOM 1545 C C . GLY A 1 196 ? -21.922 3.188 28.349 1.00 97.38 196 GLY A C 1
ATOM 1546 O O . GLY A 1 196 ? -22.343 3.802 27.366 1.00 97.38 196 GLY A O 1
ATOM 1547 N N . TRP A 1 197 ? -20.676 2.744 28.453 1.00 97.94 197 TRP A N 1
ATOM 1548 C CA . TRP A 1 197 ? -19.642 2.934 27.446 1.00 97.94 197 TRP A CA 1
ATOM 1549 C C . TRP A 1 197 ? -18.950 1.616 27.164 1.00 97.94 197 TRP A C 1
ATOM 1551 O O . TRP A 1 197 ? -18.729 0.809 28.070 1.00 97.94 197 TRP A O 1
ATOM 1561 N N . VAL A 1 198 ? -18.611 1.406 25.898 1.00 98.00 198 VAL A N 1
ATOM 1562 C CA . VAL A 1 198 ? -17.840 0.258 25.430 1.00 98.00 198 VAL A CA 1
ATOM 1563 C C . VAL A 1 198 ? -16.682 0.729 24.558 1.00 98.00 198 VAL A C 1
ATOM 1565 O O . VAL A 1 198 ? -16.835 1.642 23.744 1.00 98.00 198 VAL A O 1
ATOM 1568 N N . SER A 1 199 ? -15.528 0.092 24.723 1.00 96.88 199 SER A N 1
ATOM 1569 C CA . SER A 1 199 ? -14.345 0.297 23.888 1.00 96.88 199 SER A CA 1
ATOM 1570 C C . SER A 1 199 ? -13.604 -1.021 23.667 1.00 96.88 199 SER A C 1
ATOM 1572 O O . SER A 1 199 ? -13.632 -1.929 24.504 1.00 96.88 199 SER A O 1
ATOM 1574 N N . TRP A 1 200 ? -12.927 -1.151 22.525 1.00 95.25 200 TRP A N 1
ATOM 1575 C CA . TRP A 1 200 ? -12.081 -2.310 22.241 1.00 95.25 200 TRP A CA 1
ATOM 1576 C C . TRP A 1 200 ? -10.811 -1.884 21.514 1.00 95.25 200 TRP A C 1
ATOM 1578 O O . TRP A 1 200 ? -10.775 -1.729 20.297 1.00 95.25 200 TRP A O 1
ATOM 1588 N N . ASN A 1 201 ? -9.751 -1.667 22.291 1.00 92.94 201 ASN A N 1
ATOM 1589 C CA . ASN A 1 201 ? -8.472 -1.235 21.745 1.00 92.94 201 ASN A CA 1
ATOM 1590 C C . ASN A 1 201 ? -7.916 -2.270 20.752 1.00 92.94 201 ASN A C 1
ATOM 1592 O O . ASN A 1 201 ? -7.911 -3.465 21.040 1.00 92.94 201 ASN A O 1
ATOM 1596 N N . GLY A 1 202 ? -7.443 -1.807 19.596 1.00 90.62 202 GLY A N 1
ATOM 1597 C CA . GLY A 1 202 ? -6.887 -2.656 18.542 1.00 90.62 202 GLY A CA 1
ATOM 1598 C C . GLY A 1 202 ? -7.916 -3.429 17.710 1.00 90.62 202 GLY A C 1
ATOM 1599 O O . GLY A 1 202 ? -7.507 -4.172 16.818 1.00 90.62 202 GLY A O 1
ATOM 1600 N N . ASP A 1 203 ? -9.219 -3.285 17.965 1.00 93.19 203 ASP A N 1
ATOM 1601 C CA . ASP A 1 203 ? -10.246 -3.774 17.046 1.00 93.19 203 ASP A CA 1
ATOM 1602 C C . ASP A 1 203 ? -10.548 -2.738 15.962 1.00 93.19 203 ASP A C 1
ATOM 1604 O O . ASP A 1 203 ? -10.724 -1.552 16.238 1.00 93.19 203 ASP A O 1
ATOM 1608 N N . THR A 1 204 ? -10.615 -3.201 14.717 1.00 92.44 204 THR A N 1
ATOM 1609 C CA . THR A 1 204 ? -11.005 -2.377 13.565 1.00 92.44 204 THR A CA 1
ATOM 1610 C C . THR A 1 204 ? -12.130 -3.011 12.749 1.00 92.44 204 THR A C 1
ATOM 1612 O O . THR A 1 204 ? -12.481 -2.510 11.681 1.00 92.44 204 THR A O 1
ATOM 1615 N N . ARG A 1 205 ? -12.701 -4.126 13.229 1.00 93.62 205 ARG A N 1
ATOM 1616 C CA . ARG A 1 205 ? -13.759 -4.867 12.529 1.00 93.62 205 ARG A CA 1
ATOM 1617 C C . ARG A 1 205 ? -15.156 -4.577 13.058 1.00 93.62 205 ARG A C 1
ATOM 1619 O O . ARG A 1 205 ? -16.112 -4.775 12.312 1.00 93.62 205 ARG A O 1
ATOM 1626 N N . THR A 1 206 ? -15.299 -4.134 14.305 1.00 95.44 206 THR A N 1
ATOM 1627 C CA . THR A 1 206 ? -16.613 -3.863 14.893 1.00 95.44 206 THR A CA 1
ATOM 1628 C C . THR A 1 206 ? -17.312 -2.741 14.133 1.00 95.44 206 THR A C 1
ATOM 1630 O O . THR A 1 206 ? -16.806 -1.626 14.023 1.00 95.44 206 THR A O 1
ATOM 1633 N N . THR A 1 207 ? -18.505 -3.034 13.623 1.00 95.94 207 THR A N 1
ATOM 1634 C CA . THR A 1 207 ? -19.396 -2.056 12.987 1.00 95.94 207 THR A CA 1
ATOM 1635 C C . THR A 1 207 ? -20.534 -1.650 13.918 1.00 95.94 207 THR A C 1
ATOM 1637 O O . THR A 1 207 ? -21.051 -0.539 13.817 1.00 95.94 207 THR A O 1
ATOM 1640 N N . LYS A 1 208 ? -20.945 -2.545 14.826 1.00 97.69 208 LYS A N 1
ATOM 1641 C CA . LYS A 1 208 ? -21.999 -2.280 15.808 1.00 97.69 208 LYS A CA 1
ATOM 1642 C C . LYS A 1 208 ? -21.757 -3.007 17.125 1.00 97.69 208 LYS A C 1
ATOM 1644 O O . LYS A 1 208 ? -21.153 -4.080 17.168 1.00 97.69 208 LYS A O 1
ATOM 1649 N N . TRP A 1 209 ? -22.318 -2.436 18.178 1.00 98.19 209 TRP A N 1
ATOM 1650 C CA . TRP A 1 209 ? -22.384 -3.011 19.509 1.00 98.19 209 TRP A CA 1
ATOM 1651 C C . TRP A 1 209 ? -23.813 -3.442 19.812 1.00 98.19 209 TRP A C 1
ATOM 1653 O O . TRP A 1 209 ? -24.746 -2.657 19.646 1.00 98.19 209 TRP A O 1
ATOM 1663 N N . VAL A 1 210 ? -23.991 -4.673 20.284 1.00 98.56 210 VAL A N 1
ATOM 1664 C CA . VAL A 1 210 ? -25.281 -5.178 20.767 1.00 98.56 210 VAL A CA 1
ATOM 1665 C C . VAL A 1 210 ? -25.257 -5.195 22.287 1.00 98.56 210 VAL A C 1
ATOM 1667 O O . VAL A 1 210 ? -24.415 -5.862 22.890 1.00 98.56 210 VAL A O 1
ATOM 1670 N N . VAL A 1 211 ? -26.177 -4.464 22.908 1.00 98.50 211 VAL A N 1
ATOM 1671 C CA . VAL A 1 211 ? -26.237 -4.294 24.362 1.00 98.50 211 VAL A CA 1
ATOM 1672 C C . VAL A 1 211 ? -27.205 -5.307 24.952 1.00 98.50 211 VAL A C 1
ATOM 1674 O O . VAL A 1 211 ? -28.351 -5.421 24.510 1.00 98.50 211 VAL A O 1
ATOM 1677 N N . TYR A 1 212 ? -26.744 -6.024 25.973 1.00 98.56 212 TYR A N 1
ATOM 1678 C CA . TYR A 1 212 ? -27.533 -6.967 26.749 1.00 98.56 212 TYR A CA 1
ATOM 1679 C C . TYR A 1 212 ? -27.580 -6.514 28.203 1.00 98.56 212 TYR A C 1
ATOM 1681 O O . TYR A 1 212 ? -26.524 -6.324 28.804 1.00 98.56 212 TYR A O 1
ATOM 1689 N N . ALA A 1 213 ? -28.773 -6.381 28.776 1.00 98.25 213 ALA A N 1
ATOM 1690 C CA . ALA A 1 213 ? -28.951 -5.963 30.163 1.00 98.25 213 ALA A CA 1
ATOM 1691 C C . ALA A 1 213 ? -30.050 -6.768 30.869 1.00 98.25 213 ALA A C 1
ATOM 1693 O O . ALA A 1 213 ? -30.892 -7.398 30.219 1.00 98.25 213 ALA A O 1
ATOM 1694 N N . GLY A 1 214 ? -30.015 -6.776 32.200 1.00 97.25 214 GLY A N 1
ATOM 1695 C CA . GLY A 1 214 ? -30.983 -7.487 33.031 1.00 97.25 214 GLY A CA 1
ATOM 1696 C C . GLY A 1 214 ? -30.794 -7.233 34.525 1.00 97.25 214 GLY A C 1
ATOM 1697 O O . GLY A 1 214 ? -29.851 -6.558 34.942 1.00 97.25 214 GLY A O 1
ATOM 1698 N N . ALA A 1 215 ? -31.701 -7.788 35.331 1.00 95.44 215 ALA A N 1
ATOM 1699 C CA . ALA A 1 215 ? -31.664 -7.679 36.791 1.00 95.44 215 ALA A CA 1
ATOM 1700 C C . ALA A 1 215 ? -30.651 -8.645 37.441 1.00 95.44 215 ALA A C 1
ATOM 1702 O O . ALA A 1 215 ? -30.242 -8.436 38.575 1.00 95.44 215 ALA A O 1
ATOM 1703 N N . SER A 1 216 ? -30.210 -9.698 36.740 1.00 95.50 216 SER A N 1
ATOM 1704 C CA . SER A 1 216 ? -29.162 -10.614 37.220 1.00 95.50 216 SER A CA 1
ATOM 1705 C C . SER A 1 216 ? -28.114 -10.894 36.140 1.00 95.50 216 SER A C 1
ATOM 1707 O O . SER A 1 216 ? -28.379 -10.735 34.946 1.00 95.50 216 SER A O 1
ATOM 1709 N N . LYS A 1 217 ? -26.926 -11.365 36.547 1.00 94.88 217 LYS A N 1
ATOM 1710 C CA . LYS A 1 217 ? -25.832 -11.734 35.627 1.00 94.88 217 LYS A CA 1
ATOM 1711 C C . LYS A 1 217 ? -26.224 -12.830 34.633 1.00 94.88 217 LYS A C 1
ATOM 1713 O O . LYS A 1 217 ? -25.671 -12.897 33.539 1.00 94.88 217 LYS A O 1
ATOM 1718 N N . GLU A 1 218 ? -27.146 -13.701 35.027 1.00 94.25 218 GLU A N 1
ATOM 1719 C CA . GLU A 1 218 ? -27.570 -14.893 34.293 1.00 94.25 218 GLU A CA 1
ATOM 1720 C C . GLU A 1 218 ? -28.757 -14.618 33.358 1.00 94.25 218 GLU A C 1
ATOM 1722 O O . GLU A 1 218 ? -29.052 -15.434 32.488 1.00 94.25 218 GLU A O 1
ATOM 1727 N N . SER A 1 219 ? -29.432 -13.475 33.517 1.00 92.75 219 SER A N 1
ATOM 1728 C CA . SER A 1 219 ? -30.698 -13.145 32.850 1.00 92.75 219 SER A CA 1
ATOM 1729 C C . SER A 1 219 ? -30.599 -11.882 31.987 1.00 92.75 219 SER A C 1
ATOM 1731 O O . SER A 1 219 ? -31.422 -10.972 32.070 1.00 92.75 219 SER A O 1
ATOM 1733 N N . LEU A 1 220 ? -29.575 -11.814 31.134 1.00 97.62 220 LEU A N 1
ATOM 1734 C CA . LEU A 1 220 ? -29.390 -10.688 30.217 1.00 97.62 220 LEU A CA 1
ATOM 1735 C C . LEU A 1 220 ? -30.188 -10.889 28.926 1.00 97.62 220 LEU A C 1
ATOM 1737 O O . LEU A 1 220 ? -30.071 -11.923 28.267 1.00 97.62 220 LEU A O 1
ATOM 1741 N N . SER A 1 221 ? -30.936 -9.867 28.521 1.00 97.44 221 SER A N 1
ATOM 1742 C CA . SER A 1 221 ? -31.659 -9.834 27.246 1.00 97.44 221 SER A CA 1
ATOM 1743 C C . SER A 1 221 ? -31.169 -8.672 26.390 1.00 97.44 221 SER A C 1
ATOM 1745 O O . SER A 1 221 ? -30.615 -7.707 26.913 1.00 97.44 221 SER A O 1
ATOM 1747 N N . LYS A 1 222 ? -31.319 -8.771 25.067 1.00 98.12 222 LYS A N 1
ATOM 1748 C CA . LYS A 1 222 ? -30.933 -7.690 24.153 1.00 98.12 222 LYS A CA 1
ATOM 1749 C C . LYS A 1 222 ? -31.823 -6.474 24.412 1.00 98.12 222 LYS A C 1
ATOM 1751 O O . LYS A 1 222 ? -33.036 -6.567 24.253 1.00 98.12 222 LYS A O 1
ATOM 1756 N N . VAL A 1 223 ? -31.208 -5.345 24.749 1.00 97.94 223 VAL A N 1
ATOM 1757 C CA . VAL A 1 223 ? -31.911 -4.085 25.045 1.00 97.94 223 VAL A CA 1
ATOM 1758 C C . VAL A 1 223 ? -31.666 -2.998 24.002 1.00 97.94 223 VAL A C 1
ATOM 1760 O O . VAL A 1 223 ? -32.418 -2.031 23.949 1.00 97.94 223 VAL A O 1
ATOM 1763 N N . GLY A 1 224 ? -30.657 -3.154 23.141 1.00 97.69 224 GLY A N 1
ATOM 1764 C CA . GLY A 1 224 ? -30.394 -2.189 22.077 1.00 97.69 224 GLY A CA 1
ATOM 1765 C C . GLY A 1 224 ? -29.212 -2.548 21.185 1.00 97.69 224 GLY A C 1
ATOM 1766 O O . GLY A 1 224 ? -28.477 -3.504 21.441 1.00 97.69 224 GLY A O 1
ATOM 1767 N N . GLU A 1 225 ? -29.040 -1.753 20.134 1.00 98.06 225 GLU A N 1
ATOM 1768 C CA . GLU A 1 225 ? -27.853 -1.741 19.280 1.00 98.06 225 GLU A CA 1
ATOM 1769 C C . GLU A 1 225 ? -27.374 -0.301 19.107 1.00 98.06 225 GLU A C 1
ATOM 1771 O O . GLU A 1 225 ? -28.187 0.622 19.048 1.00 98.06 225 GLU A O 1
ATOM 1776 N N . VAL A 1 226 ? -26.061 -0.107 19.004 1.00 97.50 226 VAL A N 1
ATOM 1777 C CA . VAL A 1 226 ? -25.462 1.193 18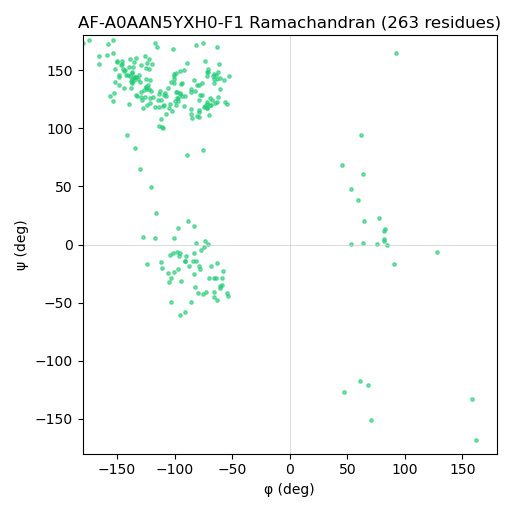.690 1.00 97.50 226 VAL A CA 1
ATOM 1778 C C . VAL A 1 226 ? -24.336 1.020 17.673 1.00 97.50 226 VAL A C 1
ATOM 1780 O O . VAL A 1 226 ? -23.570 0.058 17.735 1.00 97.50 226 VAL A O 1
ATOM 1783 N N . ALA A 1 227 ? -24.253 1.933 16.706 1.00 97.56 227 ALA A N 1
ATOM 1784 C CA . ALA A 1 227 ? -23.178 1.939 15.719 1.00 97.56 227 ALA A CA 1
ATOM 1785 C C . ALA A 1 227 ? -21.828 2.223 16.391 1.00 97.56 227 ALA A C 1
ATOM 1787 O O . ALA A 1 227 ? -21.743 3.048 17.298 1.00 97.56 227 ALA A O 1
ATOM 1788 N N . HIS A 1 228 ? -20.767 1.565 15.932 1.00 94.25 228 HIS A N 1
ATOM 1789 C CA . HIS A 1 228 ? -19.408 1.878 16.364 1.00 94.25 228 HIS A CA 1
ATOM 1790 C C . HIS A 1 228 ? -18.914 3.125 15.617 1.00 94.25 228 HIS A C 1
ATOM 1792 O O . HIS A 1 228 ? -18.773 3.101 14.396 1.00 94.25 228 HIS A O 1
ATOM 1798 N N . THR A 1 229 ? -18.690 4.228 16.337 1.00 85.38 229 THR A N 1
ATOM 1799 C CA . THR A 1 229 ? -18.374 5.541 15.733 1.00 85.38 229 THR A CA 1
ATOM 1800 C C . THR A 1 229 ? -16.987 6.081 16.094 1.00 85.38 229 THR A C 1
ATOM 1802 O O . THR A 1 229 ? -16.664 7.213 15.745 1.00 85.38 229 THR A O 1
ATOM 1805 N N . GLY A 1 230 ? -16.162 5.309 16.803 1.00 86.06 230 GLY A N 1
ATOM 1806 C CA . GLY A 1 230 ? -14.834 5.724 17.260 1.00 86.06 230 GLY A CA 1
ATOM 1807 C C . GLY A 1 230 ? -14.324 4.838 18.395 1.00 86.06 230 GLY A C 1
ATOM 1808 O O . GLY A 1 230 ? -14.920 3.810 18.682 1.00 86.06 230 GLY A O 1
ATOM 1809 N N . PHE A 1 231 ? -13.245 5.255 19.066 1.00 86.94 231 PHE A N 1
ATOM 1810 C CA . PHE A 1 231 ? -12.595 4.459 20.118 1.00 86.94 231 PHE A CA 1
ATOM 1811 C C . PHE A 1 231 ? -13.541 4.019 21.251 1.00 86.94 231 PHE A C 1
ATOM 1813 O O . PHE A 1 231 ? -13.467 2.881 21.714 1.00 86.94 231 PHE A O 1
ATOM 1820 N N . GLU A 1 232 ? -14.426 4.914 21.689 1.00 94.88 232 GLU A N 1
ATOM 1821 C CA . GLU A 1 232 ? -15.415 4.650 22.730 1.00 94.88 232 GLU A CA 1
ATOM 1822 C C . GLU A 1 232 ? -16.814 4.972 22.206 1.00 94.88 232 GLU A C 1
ATOM 1824 O O . GLU A 1 232 ? -17.030 5.990 21.545 1.00 94.88 232 GLU A O 1
ATOM 1829 N N . THR A 1 233 ? -17.767 4.082 22.477 1.00 97.06 233 THR A N 1
ATOM 1830 C CA . THR A 1 233 ? -19.164 4.235 22.066 1.00 97.06 233 THR A CA 1
ATOM 1831 C C . THR A 1 233 ? -20.071 4.228 23.288 1.00 97.06 233 THR A C 1
ATOM 1833 O O . THR A 1 233 ? -20.040 3.295 24.091 1.00 97.06 233 THR A O 1
ATOM 1836 N N . LYS A 1 234 ? -20.903 5.263 23.405 1.00 97.44 234 LYS A N 1
ATOM 1837 C CA . LYS A 1 234 ? -21.935 5.375 24.436 1.00 97.44 234 LYS A CA 1
ATOM 1838 C C . LYS A 1 234 ? -23.198 4.617 24.023 1.00 97.44 234 LYS A C 1
ATOM 1840 O O . LYS A 1 234 ? -23.596 4.677 22.862 1.00 97.44 234 LYS A O 1
ATOM 1845 N N . TYR A 1 235 ? -23.860 3.962 24.970 1.00 97.75 235 TYR A N 1
ATOM 1846 C CA . TYR A 1 235 ? -25.155 3.310 24.778 1.00 97.75 235 TYR A CA 1
ATOM 1847 C C . TYR A 1 235 ? -26.120 3.612 25.928 1.00 97.75 235 TYR A C 1
ATOM 1849 O O . TYR A 1 235 ? -25.704 3.938 27.037 1.00 97.75 235 TYR A O 1
ATOM 1857 N N . SER A 1 236 ? -27.421 3.489 25.665 1.00 97.81 236 SER A N 1
ATOM 1858 C CA . SER A 1 236 ? -28.476 3.669 26.668 1.00 97.81 236 SER A CA 1
ATOM 1859 C C . SER A 1 236 ? -28.852 2.349 27.336 1.00 97.81 236 SER A C 1
ATOM 1861 O O . SER A 1 236 ? -28.794 1.286 26.714 1.00 97.81 236 SER A O 1
ATOM 1863 N N . LEU A 1 237 ? -29.287 2.428 28.592 1.00 97.81 237 LEU A N 1
ATOM 1864 C CA . LEU A 1 237 ? -29.773 1.300 29.380 1.00 97.81 237 LEU A CA 1
ATOM 1865 C C . LEU A 1 237 ? -31.197 1.557 29.889 1.00 97.81 237 LEU A C 1
ATOM 1867 O O . LEU A 1 237 ? -31.487 2.655 30.364 1.00 97.81 237 LEU A O 1
ATOM 1871 N N . PRO A 1 238 ? -32.095 0.556 29.839 1.00 96.00 238 PRO A N 1
ATOM 1872 C CA . PRO A 1 238 ? -33.400 0.652 30.484 1.00 96.00 238 PRO A CA 1
ATOM 1873 C C . PRO A 1 238 ? -33.281 0.818 32.004 1.00 96.00 238 PRO A C 1
ATOM 1875 O O . PRO A 1 238 ? -32.377 0.252 32.629 1.00 96.00 238 PRO A O 1
ATOM 1878 N N . SER A 1 239 ? -34.238 1.526 32.610 1.00 93.50 239 SER A N 1
ATOM 1879 C CA . SER A 1 239 ? -34.359 1.602 34.072 1.00 93.50 239 SER A CA 1
ATOM 1880 C C . SER A 1 239 ? -34.513 0.201 34.680 1.00 93.50 239 SER A C 1
ATOM 1882 O O . SER A 1 239 ? -35.162 -0.669 34.095 1.00 93.50 239 SER A O 1
ATOM 1884 N N . GLY A 1 240 ? -33.887 -0.028 35.838 1.00 91.38 240 GLY A N 1
ATOM 1885 C CA . GLY A 1 240 ? -33.860 -1.336 36.504 1.00 91.38 240 GLY A CA 1
ATOM 1886 C C . GLY A 1 240 ? -32.814 -2.320 35.963 1.00 91.38 240 GLY A C 1
ATOM 1887 O O . GLY A 1 240 ? -32.773 -3.462 36.414 1.00 91.38 240 GLY A O 1
ATOM 1888 N N . SER A 1 241 ? -31.960 -1.905 35.021 1.00 96.50 241 SER A N 1
ATOM 1889 C CA . SER A 1 241 ? -30.792 -2.697 34.618 1.00 96.50 241 SER A CA 1
ATOM 1890 C C . SER A 1 241 ? -29.766 -2.733 35.755 1.00 96.50 241 SER A C 1
ATOM 1892 O O . SER A 1 241 ? -29.260 -1.686 36.147 1.00 96.50 241 SER A O 1
ATOM 1894 N N . GLU A 1 242 ? -29.430 -3.923 36.258 1.00 97.44 242 GLU A N 1
ATOM 1895 C CA . GLU A 1 242 ? -28.403 -4.104 37.302 1.00 97.44 242 GLU A CA 1
ATOM 1896 C C . GLU A 1 242 ? -27.098 -4.689 36.751 1.00 97.44 242 GLU A C 1
ATOM 1898 O O . GLU A 1 242 ? -26.026 -4.486 37.322 1.00 97.44 242 GLU A O 1
ATOM 1903 N N . TRP A 1 243 ? -27.173 -5.400 35.625 1.00 98.44 243 TRP A N 1
ATOM 1904 C CA . TRP A 1 243 ? -26.037 -6.035 34.963 1.00 98.44 243 TRP A CA 1
ATOM 1905 C C . TRP A 1 243 ? -26.078 -5.774 33.465 1.00 98.44 243 TRP A C 1
ATOM 1907 O O . TRP A 1 243 ? -27.151 -5.778 32.858 1.00 98.44 243 TRP A O 1
ATOM 1917 N N . VAL A 1 244 ? -24.904 -5.594 32.860 1.00 98.38 244 VAL A N 1
ATOM 1918 C CA . VAL A 1 244 ? -24.761 -5.350 31.422 1.00 98.38 244 VAL A CA 1
ATOM 1919 C C . VAL A 1 244 ? -23.613 -6.155 30.819 1.00 98.38 244 VAL A C 1
ATOM 1921 O O . VAL A 1 244 ? -22.599 -6.430 31.460 1.00 98.38 244 VAL A O 1
ATOM 1924 N N . LYS A 1 245 ? -23.777 -6.523 29.551 1.00 98.38 245 LYS A N 1
ATOM 1925 C CA . LYS A 1 245 ? -22.755 -7.086 28.668 1.00 98.38 245 LYS A CA 1
ATOM 1926 C C . LYS A 1 245 ? -22.936 -6.497 27.277 1.00 98.38 245 LYS A C 1
ATOM 1928 O O . LYS A 1 245 ? -24.065 -6.312 26.830 1.00 98.38 245 LYS A O 1
ATOM 1933 N N . VAL A 1 246 ? -21.843 -6.282 26.559 1.00 98.44 246 VAL A N 1
ATOM 1934 C CA . VAL A 1 246 ? -21.875 -5.770 25.189 1.00 98.44 246 VAL A CA 1
ATOM 1935 C C . VAL A 1 246 ? -21.219 -6.771 24.242 1.00 98.44 246 VAL A C 1
ATOM 1937 O O . VAL A 1 246 ? -20.142 -7.293 24.519 1.00 98.44 246 VAL A O 1
ATOM 1940 N N . GLY A 1 247 ? -21.881 -7.074 23.129 1.00 98.00 247 GLY A N 1
ATOM 1941 C CA . GLY A 1 247 ? -21.339 -7.886 22.042 1.00 98.00 247 GLY A CA 1
ATOM 1942 C C . GLY A 1 247 ? -20.821 -7.013 20.902 1.00 98.00 247 GLY A C 1
ATOM 1943 O O . GLY A 1 247 ? -21.539 -6.129 20.442 1.00 98.00 247 GLY A O 1
ATOM 1944 N N . ALA A 1 248 ? -19.606 -7.280 20.433 1.00 97.75 248 ALA A N 1
ATOM 1945 C CA . ALA A 1 248 ? -19.027 -6.721 19.215 1.00 97.75 248 ALA A CA 1
ATOM 1946 C C . ALA A 1 248 ? -19.498 -7.507 17.985 1.00 97.75 248 ALA A C 1
ATOM 1948 O O . ALA A 1 248 ? -19.415 -8.741 17.980 1.00 97.75 248 ALA A O 1
ATOM 1949 N N . PHE A 1 249 ? -19.950 -6.804 16.945 1.00 97.69 249 PHE A N 1
ATOM 1950 C CA . PHE A 1 249 ? -20.396 -7.398 15.684 1.00 97.69 249 PHE A CA 1
ATOM 1951 C C . PHE A 1 249 ? -19.806 -6.673 14.470 1.00 97.69 249 PHE A C 1
ATOM 1953 O O . PHE A 1 249 ? -19.691 -5.445 14.475 1.00 97.69 249 PHE A O 1
ATOM 1960 N N . ALA A 1 250 ? -19.495 -7.434 13.419 1.00 95.62 250 ALA A N 1
ATOM 1961 C CA . ALA A 1 250 ? -19.169 -6.937 12.082 1.00 95.62 250 ALA A CA 1
ATOM 1962 C C . ALA A 1 250 ? -20.303 -7.322 11.120 1.00 95.62 250 ALA A C 1
ATOM 1964 O O . ALA A 1 250 ? -20.413 -8.475 10.711 1.00 95.62 250 ALA A O 1
ATOM 1965 N N . GLY A 1 251 ? -21.193 -6.383 10.795 1.00 93.88 251 GLY A N 1
ATOM 1966 C CA . GLY A 1 251 ? -22.471 -6.725 10.167 1.00 93.88 251 GLY A CA 1
ATOM 1967 C C . GLY A 1 251 ? -23.291 -7.625 11.095 1.00 93.88 251 GLY A C 1
ATOM 1968 O O . GLY A 1 251 ? -23.632 -7.208 12.204 1.00 93.88 251 GLY A O 1
ATOM 1969 N N . ASP A 1 252 ? -23.572 -8.852 10.660 1.00 95.06 252 ASP A N 1
ATOM 1970 C CA . ASP A 1 252 ? -24.263 -9.869 11.465 1.00 95.06 252 ASP A CA 1
ATOM 1971 C C . ASP A 1 252 ? -23.308 -10.877 12.129 1.00 95.06 252 ASP A C 1
ATOM 1973 O O . ASP A 1 252 ? -23.733 -11.656 12.985 1.00 95.06 252 ASP A O 1
ATOM 1977 N N . ASP A 1 253 ? -22.011 -10.823 11.810 1.00 96.12 253 ASP A N 1
ATOM 1978 C CA . ASP A 1 253 ? -21.011 -11.711 12.397 1.00 96.12 253 ASP A CA 1
ATOM 1979 C C . ASP A 1 253 ? -20.716 -11.306 13.842 1.00 96.12 253 ASP A C 1
ATOM 1981 O O . ASP A 1 253 ? -20.218 -10.208 14.116 1.00 96.12 253 ASP A O 1
ATOM 1985 N N . HIS A 1 254 ? -20.983 -12.216 14.781 1.00 96.81 254 HIS A N 1
ATOM 1986 C CA . HIS A 1 254 ? -20.576 -12.048 16.174 1.00 96.81 254 HIS A CA 1
ATOM 1987 C C . HIS A 1 254 ? -19.062 -12.218 16.307 1.00 96.81 254 HIS A C 1
ATOM 1989 O O . HIS A 1 254 ? -18.519 -13.275 15.991 1.00 96.81 254 HIS A O 1
ATOM 1995 N N . LEU A 1 255 ? -18.380 -11.187 16.810 1.00 95.94 255 LEU A N 1
ATOM 1996 C CA . LEU A 1 255 ? -16.935 -11.226 17.028 1.00 95.94 255 LEU A CA 1
ATOM 1997 C C . LEU A 1 255 ? -16.605 -11.712 18.441 1.00 95.94 255 LEU A C 1
ATOM 1999 O O . LEU A 1 255 ? -15.866 -12.682 18.627 1.00 95.94 255 LEU A O 1
ATOM 2003 N N . ARG A 1 256 ? -17.109 -11.003 19.461 1.00 96.81 256 ARG A N 1
ATOM 2004 C CA . ARG A 1 256 ? -16.798 -11.278 20.872 1.00 96.81 256 ARG A CA 1
ATOM 2005 C C . ARG A 1 256 ? -17.761 -10.566 21.814 1.00 96.81 256 ARG A C 1
ATOM 2007 O O . ARG A 1 256 ? -18.318 -9.530 21.477 1.00 96.81 256 ARG A O 1
ATOM 2014 N N . ASN A 1 257 ? -17.924 -11.098 23.021 1.00 97.50 257 ASN A N 1
ATOM 2015 C CA . ASN A 1 257 ? -18.618 -10.408 24.108 1.00 97.50 257 ASN A CA 1
ATOM 2016 C C . ASN A 1 257 ? -17.624 -9.791 25.091 1.00 97.50 257 ASN A C 1
ATOM 2018 O O . ASN A 1 257 ? -16.584 -10.389 25.363 1.00 97.50 257 ASN A O 1
ATOM 2022 N N . SER A 1 258 ? -17.986 -8.650 25.670 1.00 98.00 258 SER A N 1
ATOM 2023 C CA . SER A 1 258 ? -17.377 -8.136 26.892 1.00 98.00 258 SER A CA 1
ATOM 2024 C C . SER A 1 258 ? -17.624 -9.077 28.075 1.00 98.00 258 SER A C 1
ATOM 2026 O O . SER A 1 258 ? -18.475 -9.975 28.030 1.00 98.00 258 SER A O 1
ATOM 2028 N N . SER A 1 259 ? -16.935 -8.813 29.182 1.00 97.50 259 SER A N 1
ATOM 2029 C CA . SER A 1 259 ? -17.352 -9.315 30.493 1.00 97.50 259 SER A CA 1
ATOM 2030 C C . SER A 1 259 ? -18.736 -8.771 30.871 1.00 97.50 259 SER A C 1
ATOM 2032 O O . SER A 1 259 ? -19.143 -7.705 30.401 1.00 97.50 259 SER A O 1
ATOM 2034 N N . VAL A 1 260 ? -19.449 -9.499 31.735 1.00 98.19 260 VAL A N 1
ATOM 2035 C CA . VAL A 1 260 ? -20.655 -8.988 32.403 1.00 98.19 260 VAL A CA 1
ATOM 2036 C C . VAL A 1 260 ? -20.213 -8.084 33.553 1.00 98.19 260 VAL A C 1
ATOM 2038 O O . VAL A 1 260 ? -19.455 -8.532 34.416 1.00 98.19 260 VAL A O 1
ATOM 2041 N N . VAL A 1 261 ? -20.678 -6.838 33.577 1.00 98.12 261 VAL A N 1
ATOM 2042 C CA . VAL A 1 261 ? -20.321 -5.839 34.599 1.00 98.12 261 VAL A CA 1
ATOM 2043 C C . VAL A 1 261 ? -21.575 -5.322 35.310 1.00 98.12 261 VAL A C 1
ATOM 2045 O O . VAL A 1 261 ? -22.656 -5.342 34.712 1.00 98.12 261 VAL A O 1
ATOM 2048 N N . PRO A 1 262 ? -21.473 -4.907 36.584 1.00 97.94 262 PRO A N 1
ATOM 2049 C CA . PRO A 1 262 ? -22.594 -4.288 37.278 1.00 97.94 262 PRO A CA 1
ATOM 2050 C C . PRO A 1 262 ? -22.861 -2.884 36.726 1.00 97.94 262 PRO A C 1
ATOM 2052 O O . PRO A 1 262 ? -21.937 -2.199 36.288 1.00 97.94 262 PRO A O 1
ATOM 2055 N N . VAL A 1 263 ? -24.114 -2.451 36.803 1.00 97.50 263 VAL A N 1
ATOM 2056 C CA . VAL A 1 263 ? -24.511 -1.055 36.598 1.00 97.50 263 VAL A CA 1
ATOM 2057 C C . VAL A 1 263 ? -24.352 -0.326 37.931 1.00 97.50 263 VAL A C 1
ATOM 2059 O O . VAL A 1 263 ? -24.992 -0.685 38.922 1.00 97.50 263 VAL A O 1
ATOM 2062 N N . THR A 1 264 ? -23.467 0.667 37.990 1.00 94.00 264 THR A N 1
ATOM 2063 C CA . THR A 1 264 ? -23.272 1.466 39.207 1.00 94.00 264 THR A CA 1
ATOM 2064 C C . THR A 1 264 ? -24.381 2.505 39.353 1.00 94.00 264 THR A C 1
ATOM 2066 O O . THR A 1 264 ? -24.765 3.144 38.375 1.00 94.00 264 THR A O 1
ATOM 2069 N N . LYS A 1 265 ? -24.890 2.664 40.575 1.00 80.06 265 LYS A N 1
ATOM 2070 C CA . LYS A 1 265 ? -25.866 3.704 40.923 1.00 80.06 265 LYS A CA 1
ATOM 2071 C C . LYS A 1 265 ? -25.194 5.059 41.091 1.00 80.06 265 LYS A C 1
ATOM 2073 O O . LYS A 1 265 ? -24.036 5.062 41.568 1.00 80.06 265 LYS A O 1
#

InterPro domains:
  IPR039535 Arylsulfotransferase-like [PF14269] (1-72)
  IPR053143 Arylsulfate Sulfotransferase [PTHR35340] (74-241)

Secondary structure (DSSP, 8-state):
-EEEE-TTT--EEEEE-TTTTT--GGG--S--TT--SBTTB----S-EEEEEEETTEEEEEETTTTEEEEEESS-SS---SEEEEEEEE--SSTTTS--EEEEEEEETTTTEEEEEEEE--SSS----SS--EEEE-TTS-EEEE-TTSS-EEEEPTTS-EEEEE-S---S-----------SS-PPEEEEETTEEEEE-TT-----EEEEEEESSTT--EEEEEEE--SSEEEEE--TT--EEEEEEEETTEEEEEPPPEEEE-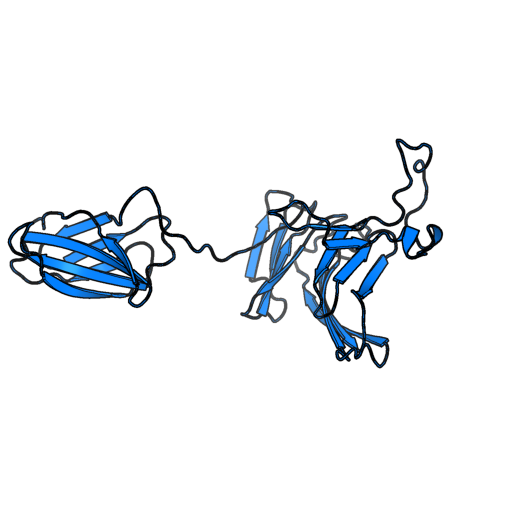

Solvent-accessible surface area (backbone atoms only — not comparable to full-atom values): 15320 Å² total; per-residue (Å²): 113,54,70,43,64,42,85,90,80,69,43,76,77,44,76,50,40,59,67,82,73,65,53,60,71,83,58,30,74,63,78,62,83,92,51,48,79,42,92,94,40,58,60,79,40,46,52,72,78,50,73,45,81,48,99,64,34,32,39,39,33,23,68,23,45,75,44,73,44,81,43,73,65,78,87,80,84,90,79,78,55,56,50,78,48,79,39,56,43,37,67,82,38,68,91,78,51,61,29,32,38,38,36,31,41,34,36,64,79,82,69,44,76,43,81,75,45,70,38,55,57,88,89,66,71,50,59,21,69,45,71,33,24,64,46,80,46,98,86,46,31,36,40,36,20,39,3,76,35,33,42,36,39,32,26,39,73,87,38,48,82,74,45,79,47,73,84,59,57,38,66,61,59,86,90,78,86,76,81,35,70,53,87,91,59,60,40,48,64,53,34,40,78,51,30,33,41,38,35,43,85,74,48,58,52,58,46,30,37,40,35,26,36,16,74,40,89,88,54,58,40,84,74,49,72,42,69,54,82,60,76,64,34,77,47,78,44,64,87,79,48,38,19,39,32,42,32,39,16,43,81,88,47,78,73,48,54,26,66,80,37,64,38,43,126

Nearest PDB structures (foldseek):
  1x4x-assembly1_A  TM=5.435E-01  e=3.548E-03  Homo sapiens
  5z06-assembly2_B  TM=6.449E-01  e=3.663E-02  Parabacteroides distasonis ATCC 8503
  5j7k-assembly1_A  TM=5.641E-01  e=9.028E-02  synthetic construct
  5g56-assembly1_A  TM=3.030E-01  e=8.293E-03  Acetivibrio thermocellus
  6d0k-assembly1_D  TM=4.836E-01  e=3.402E-01  synthetic construct

Foldseek 3Di:
DDFDADPVPRDTPDDDDCVVVVPDLVLFPDDCPVACPDPVGRRPSFQWDDWDDDPFGIWIDTPGNRDIDDDGPDDDPDDDQKDWDWDFALVQDPPPAATWIFTWIAGNNVRDIDTPDIAADPVDGHHANAAKDWDADPQLKIWIQRAQAQWIFIAHNNNHTPDIDGDDHDNYDDDDDDADDDPPADWAKAAAFFKIKIFDPPHDQFQKKFKWFDLDPVDTDTDDMDGDDDRMDMDTDDGNTQKMKIWGDRVPRTRDIHDIDTHHD

Organism: Fusarium austroamericanum (NCBI:txid282268)

Sequence (265 aa):
MFMEIDIKTNDILFQWSPLKAGIPINSTKRPLSSTGTSQSDPFDWFHMNSVTTLEDGYLANSRHTWTSYALNSRVQNETSKSLILHMFNDMNKSGDLPSNGLELHLDLSTRNATIKNLYIDRHDEIDTTSQGSYQDFYNGNVLLGYGNRDNIIEFGPKGDVRMSISGAASYRVYREVLHTTPAGYPPNTTAVEGEGWVSWNGDTRTTKWVVYAGASKESLSKVGEVAHTGFETKYSLPSGSEWVKVGAFAGDDHLRNSSVVPVTK

Mean predicted aligned error: 7.23 Å

pLDDT: mean 91.98, std 8.59, range [38.72, 98.56]

Radius of gyration: 27.47 Å; Cα contacts (8 Å, |Δi|>4): 589; chains: 1; bounding box: 71×50×72 Å